Protein AF-A0A7H4PQE3-F1 (afdb_monomer_lite)

pLDDT: mean 84.81, std 12.32, range [51.03, 97.31]

Sequence (213 aa):
MGDSASTEEKTFEACRNAVVELKDLVTRVINRLHGTRIIVTADHGFLFQQQPLSGQDKTTLQIKPDNTIKNHKRFIIGHQLPADDFCWKGKVADTAGVSDNSEFLIPKGIQRFHFSGGARFVHGGAMLQEVCVPVLQVKALQKTAAEKQPQRRPVDIVNYHPLIKLVNNIDKVSLLQTHPVGELYEPRTLNIFIVDNANNVVSGKERICFEQR

Foldseek 3Di:
DCFFQVCVVCVVVVVVVVVVVVVVVVVCCCPPVVDFKDKDKDQFAKAFDPDFDDPVLEPQPVDPPPQWPDFDFFKTKGAPDDDDPQWDKDACCVPVVDPDRIMMTGGPDQHTNDDDGHRGMGDDGDDCRGPVMDIDIDGDDDPVVVVVPLDAEAFDKDWPDPDDDDDDPDDDTDIDRPDADDDRYDKDKDWDFDADPVRHTPGDTDIDIDHHD

Organism: NCBI:txid1134687

InterPro domains:
  IPR014060 Alkaline phosphatase-like protein PglZ [TIGR02687] (1-212)
  IPR017850 Alkaline-phosphatase-like, core domain superfamily [SSF53649] (13-55)

Radius of gyration: 30.79 Å; chains: 1; bounding box: 53×32×94 Å

Structure (mmCIF, N/CA/C/O backbone):
data_AF-A0A7H4PQE3-F1
#
_entry.id   AF-A0A7H4PQE3-F1
#
loop_
_atom_site.group_PDB
_atom_site.id
_atom_site.type_symbol
_atom_site.label_atom_id
_atom_site.label_alt_id
_atom_site.label_comp_id
_atom_site.label_asym_id
_atom_site.label_entity_id
_atom_site.label_seq_id
_atom_site.pdbx_PDB_ins_code
_atom_site.Cartn_x
_atom_site.Cartn_y
_atom_site.Cartn_z
_atom_site.occupancy
_atom_site.B_iso_or_equiv
_atom_site.auth_seq_id
_atom_site.auth_comp_id
_atom_site.auth_asym_id
_atom_site.auth_atom_id
_atom_site.pdbx_PDB_model_num
ATOM 1 N N . MET A 1 1 ? 2.160 13.239 -7.263 1.00 61.44 1 MET A N 1
ATOM 2 C CA . MET A 1 1 ? 2.912 13.414 -6.000 1.00 61.44 1 MET A CA 1
ATOM 3 C C . MET A 1 1 ? 3.885 12.250 -5.901 1.00 61.44 1 MET A C 1
ATOM 5 O O . MET A 1 1 ? 3.457 11.152 -6.217 1.00 61.44 1 MET A O 1
ATOM 9 N N . GLY A 1 2 ? 5.158 12.466 -5.564 1.00 61.69 2 GLY A N 1
ATOM 10 C CA . GLY A 1 2 ? 6.167 11.396 -5.472 1.00 61.69 2 GLY A CA 1
ATOM 11 C C . GLY A 1 2 ? 7.198 11.409 -6.609 1.00 61.69 2 GLY A C 1
ATOM 12 O O . GLY A 1 2 ? 8.388 11.518 -6.355 1.00 61.69 2 GLY A O 1
ATOM 13 N N . ASP A 1 3 ? 6.755 11.377 -7.869 1.00 63.16 3 ASP A N 1
ATOM 14 C CA . ASP A 1 3 ? 7.639 11.206 -9.043 1.00 63.16 3 ASP A CA 1
ATOM 15 C C . ASP A 1 3 ? 8.575 12.384 -9.371 1.00 63.16 3 ASP A C 1
ATOM 17 O O . ASP A 1 3 ? 9.577 12.236 -10.086 1.00 63.16 3 ASP A O 1
ATOM 21 N N . SER A 1 4 ? 8.246 13.583 -8.890 1.00 73.81 4 SER A N 1
ATOM 22 C CA . SER A 1 4 ? 9.079 14.771 -9.071 1.00 73.81 4 SER A CA 1
ATOM 23 C C . SER A 1 4 ? 9.953 15.004 -7.844 1.00 73.81 4 SER A C 1
ATOM 25 O O . SER A 1 4 ? 9.502 14.831 -6.715 1.00 73.81 4 SER A O 1
ATOM 27 N N . ALA A 1 5 ? 11.168 15.517 -8.055 1.00 71.81 5 ALA A N 1
ATOM 28 C CA . ALA A 1 5 ? 12.060 15.905 -6.958 1.00 71.81 5 ALA A CA 1
ATOM 29 C C . ALA A 1 5 ? 11.389 16.889 -5.977 1.00 71.81 5 ALA A C 1
ATOM 31 O O . ALA A 1 5 ? 11.606 16.827 -4.776 1.00 71.81 5 ALA A O 1
ATOM 32 N N . SER A 1 6 ? 10.501 17.756 -6.474 1.00 77.00 6 SER A N 1
ATOM 33 C CA . SER A 1 6 ? 9.750 18.714 -5.654 1.00 77.00 6 SER A CA 1
ATOM 34 C C . SER A 1 6 ? 8.663 18.094 -4.767 1.00 77.00 6 SER A C 1
ATOM 36 O O . SER A 1 6 ? 8.152 18.772 -3.878 1.00 77.00 6 SER A O 1
ATOM 38 N N . THR A 1 7 ? 8.253 16.846 -5.019 1.00 80.88 7 THR A N 1
ATOM 39 C CA . THR A 1 7 ? 7.147 16.203 -4.290 1.00 80.88 7 THR A CA 1
ATOM 40 C C . THR A 1 7 ? 7.508 14.853 -3.678 1.00 80.88 7 THR A C 1
ATOM 42 O O . THR A 1 7 ? 6.687 14.308 -2.944 1.00 80.88 7 THR A O 1
ATOM 45 N N . GLU A 1 8 ? 8.713 14.324 -3.917 1.00 76.19 8 GLU A N 1
ATOM 46 C CA . GLU A 1 8 ? 9.121 13.002 -3.426 1.00 76.19 8 GLU A CA 1
ATOM 47 C C . GLU A 1 8 ? 9.156 12.912 -1.894 1.00 76.19 8 GLU A C 1
ATOM 49 O O . GLU A 1 8 ? 8.738 11.906 -1.327 1.00 76.19 8 GLU A O 1
ATOM 54 N N . GLU A 1 9 ? 9.532 13.984 -1.194 1.00 82.06 9 GLU A N 1
ATOM 55 C CA . GLU A 1 9 ? 9.552 14.010 0.279 1.00 82.06 9 GLU A CA 1
ATOM 56 C C . GLU A 1 9 ? 8.151 13.987 0.909 1.00 82.06 9 GLU A C 1
ATOM 58 O O . GLU A 1 9 ? 7.989 13.568 2.054 1.00 82.06 9 GLU A O 1
ATOM 63 N N . LYS A 1 10 ? 7.115 14.355 0.145 1.00 87.19 10 LYS A N 1
ATOM 64 C CA . LYS A 1 10 ? 5.715 14.331 0.595 1.00 87.19 10 LYS A CA 1
ATOM 65 C C . LYS A 1 10 ? 5.064 12.955 0.467 1.00 87.19 10 LYS A C 1
ATOM 67 O O . LYS A 1 10 ? 3.879 12.821 0.756 1.00 87.19 10 LYS A O 1
ATOM 72 N N . THR A 1 11 ? 5.806 11.930 0.043 1.00 88.19 11 THR A N 1
ATOM 73 C CA . THR A 1 11 ? 5.263 10.580 -0.185 1.00 88.19 11 THR A CA 1
ATOM 74 C C . THR A 1 11 ? 4.542 10.040 1.052 1.00 88.19 11 THR A C 1
ATOM 76 O O . THR A 1 11 ? 3.400 9.612 0.945 1.00 88.19 11 THR A O 1
ATOM 79 N N . PHE A 1 12 ? 5.142 10.129 2.243 1.00 89.50 12 PHE A N 1
ATOM 80 C CA . PHE A 1 12 ? 4.513 9.621 3.472 1.00 89.50 12 PHE A CA 1
ATOM 81 C C . PHE A 1 12 ? 3.230 10.365 3.849 1.00 89.50 12 PHE A C 1
ATOM 83 O O . PHE A 1 12 ? 2.259 9.743 4.286 1.00 89.50 12 PHE A O 1
ATOM 90 N N . GLU A 1 13 ? 3.222 11.688 3.681 1.00 91.88 13 GLU A N 1
ATOM 91 C CA . GLU A 1 13 ? 2.034 12.511 3.903 1.00 91.88 13 GLU A CA 1
ATOM 92 C C . GLU A 1 13 ? 0.924 12.111 2.924 1.00 91.88 13 GLU A C 1
ATOM 94 O O . GLU A 1 13 ? -0.198 11.830 3.341 1.00 91.88 13 GLU A O 1
ATOM 99 N N . ALA A 1 14 ? 1.262 11.971 1.639 1.00 91.25 14 ALA A N 1
ATOM 100 C CA . ALA A 1 14 ? 0.336 11.528 0.606 1.00 91.25 14 ALA A CA 1
ATOM 101 C C . ALA A 1 14 ? -0.232 10.127 0.898 1.00 91.25 14 ALA A C 1
ATOM 103 O O . ALA A 1 14 ? -1.438 9.930 0.777 1.00 91.25 14 ALA A O 1
ATOM 104 N N . CYS A 1 15 ? 0.591 9.174 1.352 1.00 92.94 15 CYS A N 1
ATOM 105 C CA . CYS A 1 15 ? 0.121 7.845 1.752 1.00 92.94 15 CYS A CA 1
ATOM 106 C C . CYS A 1 15 ? -0.864 7.910 2.919 1.00 92.94 15 CYS A C 1
ATOM 108 O O . CYS A 1 15 ? -1.888 7.229 2.905 1.00 92.94 15 CYS A O 1
ATOM 110 N N . ARG A 1 16 ? -0.575 8.730 3.935 1.00 94.19 16 ARG A N 1
ATOM 111 C CA . ARG A 1 16 ? -1.461 8.881 5.093 1.00 94.19 16 ARG A CA 1
ATOM 112 C C . ARG A 1 16 ? -2.794 9.508 4.694 1.00 94.19 16 ARG A C 1
ATOM 114 O O . ARG A 1 16 ? -3.833 9.023 5.136 1.00 94.19 16 ARG A O 1
ATOM 121 N N . ASN A 1 17 ? -2.765 10.514 3.825 1.00 96.12 17 ASN A N 1
ATOM 122 C CA . ASN A 1 17 ? -3.972 11.136 3.287 1.00 96.12 17 ASN A CA 1
ATOM 123 C C . ASN A 1 17 ? -4.791 10.130 2.467 1.00 96.12 17 ASN A C 1
ATOM 125 O O . ASN A 1 17 ? -5.981 9.977 2.725 1.00 96.12 17 ASN A O 1
ATOM 129 N N . ALA A 1 18 ? -4.150 9.352 1.589 1.00 94.94 18 ALA A N 1
ATOM 130 C CA . ALA A 1 18 ? -4.819 8.313 0.806 1.00 94.94 18 ALA A CA 1
ATOM 131 C C . ALA A 1 18 ? -5.498 7.252 1.692 1.00 94.94 18 ALA A C 1
ATOM 133 O O . ALA A 1 18 ? -6.620 6.837 1.414 1.00 94.94 18 ALA A O 1
ATOM 134 N N . VAL A 1 19 ? -4.868 6.839 2.798 1.00 95.19 19 VAL A N 1
ATOM 135 C CA . VAL A 1 19 ? -5.487 5.911 3.764 1.00 95.19 19 VAL A CA 1
ATOM 136 C C . VAL A 1 19 ? -6.744 6.515 4.396 1.00 95.19 19 VAL A C 1
ATOM 138 O O . VAL A 1 19 ? -7.754 5.821 4.535 1.00 95.19 19 VAL A O 1
ATOM 141 N N . VAL A 1 20 ? -6.707 7.797 4.771 1.00 97.31 20 VAL A N 1
ATOM 142 C CA . VAL A 1 20 ? -7.876 8.500 5.323 1.00 97.31 20 VAL A CA 1
ATOM 143 C C . VAL A 1 20 ? -8.992 8.590 4.282 1.00 97.31 20 VAL A C 1
ATOM 145 O O . VAL A 1 20 ? -10.124 8.217 4.580 1.00 97.31 20 VAL A O 1
ATOM 148 N N . GLU A 1 21 ? -8.669 8.993 3.055 1.00 97.25 21 GLU A N 1
ATOM 149 C CA . GLU A 1 21 ? -9.627 9.100 1.951 1.00 97.25 21 GLU A CA 1
ATOM 150 C C . GLU A 1 21 ? -10.277 7.751 1.615 1.00 97.25 21 GLU A C 1
ATOM 152 O O . GLU A 1 21 ? -11.500 7.669 1.488 1.00 97.25 21 GLU A O 1
ATOM 157 N N . LEU A 1 22 ? -9.490 6.671 1.541 1.00 96.56 22 LEU A N 1
ATOM 158 C CA . LEU A 1 22 ? -9.999 5.317 1.309 1.00 96.56 22 LEU A CA 1
ATOM 159 C C . LEU A 1 22 ? -10.927 4.862 2.439 1.00 96.56 22 LEU A C 1
ATOM 161 O O . LEU A 1 22 ? -11.996 4.315 2.173 1.00 96.56 22 LEU A O 1
ATOM 165 N N . LYS A 1 23 ? -10.561 5.112 3.701 1.00 96.25 23 LYS A N 1
ATOM 166 C CA . LYS A 1 23 ? -11.407 4.792 4.861 1.00 96.25 23 LYS A CA 1
ATOM 167 C C . LYS A 1 23 ? -12.737 5.547 4.805 1.00 96.25 23 LYS A C 1
ATOM 169 O O . LYS A 1 23 ? -13.796 4.955 5.040 1.00 96.25 23 LYS A O 1
ATOM 174 N N . ASP A 1 24 ? -12.698 6.834 4.487 1.00 97.19 24 ASP A N 1
ATOM 175 C CA . ASP A 1 24 ? -13.891 7.674 4.405 1.00 97.19 24 ASP A CA 1
ATOM 176 C C . ASP A 1 24 ? -14.784 7.253 3.230 1.00 97.19 24 ASP A C 1
ATOM 178 O O . ASP A 1 24 ? -16.012 7.198 3.365 1.00 97.19 24 ASP A O 1
ATOM 182 N N . LEU A 1 25 ? -14.182 6.865 2.102 1.00 96.88 25 LEU A N 1
ATOM 183 C CA . LEU A 1 25 ? -14.887 6.300 0.956 1.00 96.88 25 LEU A CA 1
ATOM 184 C C . LEU A 1 25 ? -15.559 4.971 1.311 1.00 96.88 25 LEU A C 1
ATOM 186 O O . LEU A 1 25 ? -16.761 4.831 1.092 1.00 96.88 25 LEU A O 1
ATOM 190 N N . VAL A 1 26 ? -14.829 4.024 1.906 1.00 96.00 26 VAL A N 1
ATOM 191 C CA . VAL A 1 26 ? -15.379 2.735 2.361 1.00 96.00 26 VAL A CA 1
ATOM 192 C C . VAL A 1 26 ? -16.552 2.967 3.314 1.00 96.00 26 VAL A C 1
ATOM 194 O O . VAL A 1 26 ? -17.627 2.400 3.125 1.00 96.00 26 VAL A O 1
ATOM 197 N N . THR A 1 27 ? -16.396 3.872 4.281 1.00 94.06 27 THR A N 1
ATOM 198 C CA . THR A 1 27 ? -17.460 4.244 5.227 1.00 94.06 27 THR A CA 1
ATOM 199 C C . THR A 1 27 ? -18.685 4.808 4.506 1.00 94.06 27 THR A C 1
ATOM 201 O O . THR A 1 27 ? -19.823 4.453 4.823 1.00 94.06 27 THR A O 1
ATOM 204 N N . ARG A 1 28 ? -18.479 5.671 3.505 1.00 95.38 28 ARG A N 1
ATOM 205 C CA . ARG A 1 28 ? -19.562 6.240 2.695 1.00 95.38 28 ARG A CA 1
ATOM 206 C C . ARG A 1 28 ? -20.279 5.170 1.872 1.00 95.38 28 ARG A C 1
ATOM 208 O O . ARG A 1 28 ? -21.506 5.192 1.824 1.00 95.38 28 ARG A O 1
ATOM 215 N N . VAL A 1 29 ? -19.544 4.239 1.263 1.00 95.19 29 VAL A N 1
ATOM 216 C CA . VAL A 1 29 ? -20.112 3.117 0.500 1.00 95.19 29 VAL A CA 1
ATOM 217 C C . VAL A 1 29 ? -20.982 2.242 1.405 1.00 95.19 29 VAL A C 1
ATOM 219 O O . VAL A 1 29 ? -22.113 1.925 1.038 1.00 95.19 29 VAL A O 1
ATOM 222 N N . ILE A 1 30 ? -20.511 1.920 2.612 1.00 92.81 30 ILE A N 1
ATOM 223 C CA . ILE A 1 30 ? -21.283 1.131 3.583 1.00 92.81 30 ILE A CA 1
ATOM 224 C C . ILE A 1 30 ? -22.556 1.877 4.006 1.00 92.81 30 ILE A C 1
ATOM 226 O O . ILE A 1 30 ? -23.657 1.338 3.915 1.00 92.81 30 ILE A O 1
ATOM 230 N N . ASN A 1 31 ? -22.423 3.132 4.442 1.00 89.12 31 ASN A N 1
ATOM 231 C CA . ASN A 1 31 ? -23.512 3.837 5.121 1.00 89.12 31 ASN A CA 1
ATOM 232 C C . ASN A 1 31 ? -24.530 4.485 4.175 1.00 89.12 31 ASN A C 1
ATOM 234 O O . ASN A 1 31 ? -25.685 4.644 4.558 1.00 89.12 31 ASN A O 1
ATOM 238 N N . ARG A 1 32 ? -24.117 4.897 2.968 1.00 93.69 32 ARG A N 1
ATOM 239 C CA . ARG A 1 32 ? -24.987 5.615 2.017 1.00 93.69 32 ARG A CA 1
ATOM 240 C C . ARG A 1 32 ? -25.393 4.791 0.806 1.00 93.69 32 ARG A C 1
ATOM 242 O O . ARG A 1 32 ? -26.461 5.030 0.263 1.00 93.69 32 ARG A O 1
ATOM 249 N N . LEU A 1 33 ? -24.540 3.866 0.367 1.00 93.69 33 LEU A N 1
ATOM 250 C CA . LEU A 1 33 ? -24.809 3.014 -0.798 1.00 93.69 33 LEU A CA 1
ATOM 251 C C . LEU A 1 33 ? -25.199 1.588 -0.395 1.00 93.69 33 LEU A C 1
ATOM 253 O O . LEU A 1 33 ? -25.423 0.750 -1.262 1.00 93.69 33 LEU A O 1
ATOM 257 N N . HIS A 1 34 ? -25.262 1.307 0.912 1.00 88.88 34 HIS A N 1
ATOM 258 C CA . HIS A 1 34 ? -25.586 -0.006 1.470 1.00 88.88 34 HIS A CA 1
ATOM 259 C C . HIS A 1 34 ? -24.677 -1.133 0.946 1.00 88.88 34 HIS A C 1
ATOM 261 O O . HIS A 1 34 ? -25.085 -2.291 0.854 1.00 88.88 34 HIS A O 1
ATOM 267 N N . GLY A 1 35 ? -23.423 -0.804 0.613 1.00 90.94 35 GLY A N 1
ATOM 268 C CA . GLY A 1 35 ? -22.427 -1.785 0.197 1.00 90.94 35 GLY A CA 1
ATOM 269 C C . GLY A 1 35 ? -22.025 -2.686 1.365 1.00 90.94 35 GLY A C 1
ATOM 270 O O . GLY A 1 35 ? -21.591 -2.207 2.409 1.00 90.94 35 GLY A O 1
ATOM 271 N N . THR A 1 36 ? -22.157 -4.002 1.196 1.00 90.06 36 THR A N 1
ATOM 272 C CA . THR A 1 36 ? -21.893 -4.981 2.270 1.00 90.06 36 THR A CA 1
ATOM 273 C C . THR A 1 36 ? -20.600 -5.765 2.089 1.00 90.06 36 THR A C 1
ATOM 275 O O . THR A 1 36 ? -20.060 -6.290 3.062 1.00 90.06 36 THR A O 1
ATOM 278 N N . ARG A 1 37 ? -20.087 -5.841 0.859 1.00 93.94 37 ARG A N 1
ATOM 279 C CA . ARG A 1 37 ? -18.805 -6.460 0.513 1.00 93.94 37 ARG A CA 1
ATOM 280 C C . ARG A 1 37 ? -18.039 -5.501 -0.376 1.00 93.94 37 ARG A C 1
ATOM 282 O O . ARG A 1 37 ? -18.493 -5.187 -1.470 1.00 93.94 37 ARG A O 1
ATOM 289 N N . ILE A 1 38 ? -16.899 -5.037 0.110 1.00 95.50 38 ILE A N 1
ATOM 290 C CA . ILE A 1 38 ? -16.058 -4.070 -0.586 1.00 95.50 38 ILE A CA 1
ATOM 291 C C . ILE A 1 38 ? -14.675 -4.690 -0.718 1.00 95.50 38 ILE A C 1
ATOM 293 O O . ILE A 1 38 ? -14.120 -5.192 0.259 1.00 95.50 38 ILE A O 1
ATOM 297 N N . ILE A 1 39 ? -14.143 -4.673 -1.936 1.00 96.75 39 ILE A N 1
ATOM 298 C CA . ILE A 1 39 ? -12.773 -5.084 -2.222 1.00 96.75 39 ILE A CA 1
ATOM 299 C C . ILE A 1 39 ? -11.976 -3.813 -2.486 1.00 96.75 39 ILE A C 1
ATOM 301 O O . ILE A 1 39 ? -12.350 -3.020 -3.347 1.00 96.75 39 ILE A O 1
ATOM 305 N N . VAL A 1 40 ? -10.900 -3.624 -1.732 1.00 96.88 40 VAL A N 1
ATOM 306 C CA . VAL A 1 40 ? -9.943 -2.536 -1.936 1.00 96.88 40 VAL A CA 1
ATOM 307 C C . VAL A 1 40 ? -8.623 -3.162 -2.363 1.00 96.88 40 VAL A C 1
ATOM 309 O O . VAL A 1 40 ? -8.125 -4.072 -1.703 1.00 96.88 40 VAL A O 1
ATOM 312 N N . THR A 1 41 ? -8.071 -2.700 -3.478 1.00 96.62 41 THR A N 1
ATOM 313 C CA . THR A 1 41 ? -6.794 -3.179 -4.014 1.00 96.62 41 THR A CA 1
ATOM 314 C C . THR A 1 41 ? -6.057 -2.040 -4.715 1.00 96.62 41 THR A C 1
ATOM 316 O O . THR A 1 41 ? -6.553 -0.912 -4.744 1.00 96.62 41 THR A O 1
ATOM 319 N N . ALA A 1 42 ? -4.878 -2.337 -5.243 1.00 95.00 42 ALA A N 1
ATOM 320 C CA . ALA A 1 42 ? -4.073 -1.434 -6.044 1.00 95.00 42 ALA A CA 1
ATOM 321 C C . ALA A 1 42 ? -3.767 -2.094 -7.391 1.00 95.00 42 ALA A C 1
ATOM 323 O O . ALA A 1 42 ? -3.793 -3.315 -7.512 1.00 95.00 42 ALA A O 1
ATOM 324 N N . ASP A 1 43 ? -3.487 -1.280 -8.395 1.00 92.06 43 ASP A N 1
ATOM 325 C CA . ASP A 1 43 ? -2.923 -1.718 -9.668 1.00 92.06 43 ASP A CA 1
ATOM 326 C C . ASP A 1 43 ? -1.437 -2.064 -9.528 1.00 92.06 43 ASP A C 1
ATOM 328 O O . ASP A 1 43 ? -0.989 -3.067 -10.078 1.00 92.06 43 ASP A O 1
ATOM 332 N N . HIS A 1 44 ? -0.699 -1.271 -8.751 1.00 92.31 44 HIS A N 1
ATOM 333 C CA . HIS A 1 44 ? 0.704 -1.494 -8.431 1.00 92.31 44 HIS A CA 1
ATOM 334 C C . HIS A 1 44 ? 1.098 -0.828 -7.101 1.00 92.31 44 HIS A C 1
ATOM 336 O O . HIS A 1 44 ? 0.352 -0.055 -6.495 1.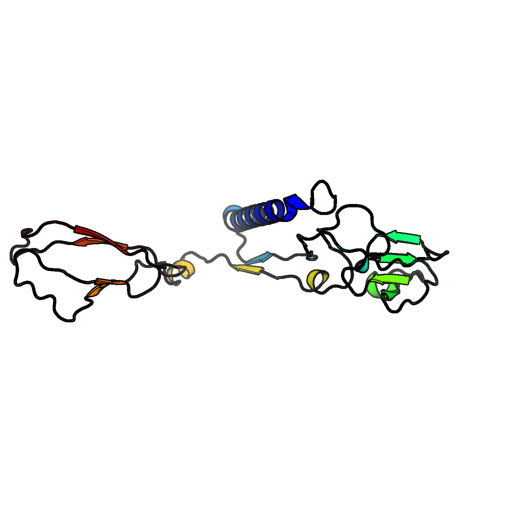00 92.31 44 HIS A O 1
ATOM 342 N N . GLY A 1 45 ? 2.296 -1.146 -6.619 1.00 91.75 45 GLY A N 1
ATOM 343 C CA . GLY A 1 45 ? 2.942 -0.487 -5.489 1.00 91.75 45 GLY A CA 1
ATOM 344 C C . GLY A 1 45 ? 4.013 0.515 -5.918 1.00 91.75 45 GLY A C 1
ATOM 345 O O . GLY A 1 45 ? 4.105 0.926 -7.072 1.00 91.75 45 GLY A O 1
ATOM 346 N N . PHE A 1 46 ? 4.832 0.921 -4.952 1.00 90.06 46 PHE A N 1
ATOM 347 C CA . PHE A 1 46 ? 6.020 1.743 -5.162 1.00 90.06 46 PHE A CA 1
ATOM 348 C C . PHE A 1 46 ? 7.036 1.465 -4.046 1.00 90.06 46 PHE A C 1
ATOM 350 O O . PHE A 1 46 ? 6.692 0.971 -2.971 1.00 90.06 46 PHE A O 1
ATOM 357 N N . LEU A 1 47 ? 8.295 1.809 -4.287 1.00 87.31 47 LEU A N 1
ATOM 358 C CA . LEU A 1 47 ? 9.360 1.859 -3.295 1.00 87.31 47 LEU A CA 1
ATOM 359 C C . LEU A 1 47 ? 9.714 3.311 -2.996 1.00 87.31 47 LEU A C 1
ATOM 361 O O . LEU A 1 47 ? 9.815 4.144 -3.897 1.00 87.31 47 LEU A O 1
ATOM 365 N N . PHE A 1 48 ? 9.948 3.592 -1.718 1.00 86.69 48 PHE A N 1
ATOM 366 C CA . PHE A 1 48 ? 10.501 4.860 -1.270 1.00 86.69 48 PHE A CA 1
ATOM 367 C C . PHE A 1 48 ? 11.823 4.628 -0.537 1.00 86.69 48 PHE A C 1
ATOM 369 O O . PHE A 1 48 ? 11.903 3.777 0.348 1.00 86.69 48 PHE A O 1
ATOM 376 N N . GLN A 1 49 ? 12.851 5.401 -0.878 1.00 80.75 49 GLN A N 1
ATOM 377 C CA . GLN A 1 49 ? 14.160 5.374 -0.230 1.00 80.75 49 GLN A CA 1
ATOM 378 C C . GLN A 1 49 ? 14.510 6.760 0.303 1.00 80.75 49 GLN A C 1
ATOM 380 O O . GLN A 1 49 ? 14.490 7.743 -0.426 1.00 80.75 49 GLN A O 1
ATOM 385 N N . GLN A 1 50 ? 14.857 6.854 1.586 1.00 78.94 50 GLN A N 1
ATOM 386 C CA . GLN A 1 50 ? 15.228 8.135 2.192 1.00 78.94 50 GLN A CA 1
ATOM 387 C C . GLN A 1 50 ? 16.607 8.621 1.720 1.00 78.94 50 GLN A C 1
ATOM 389 O O . GLN A 1 50 ? 16.829 9.825 1.570 1.00 78.94 50 GLN A O 1
ATOM 394 N N . GLN A 1 51 ? 17.535 7.696 1.468 1.00 75.19 51 GLN A N 1
ATOM 395 C CA . GLN A 1 51 ? 18.845 8.033 0.921 1.00 75.19 51 GLN A CA 1
ATOM 396 C C . GLN A 1 51 ? 18.740 8.289 -0.589 1.00 75.19 51 GLN A C 1
ATOM 398 O O . GLN A 1 51 ? 18.013 7.573 -1.278 1.00 75.19 51 GLN A O 1
ATOM 403 N N . PRO A 1 52 ? 19.442 9.303 -1.127 1.00 64.88 52 PRO A N 1
ATOM 404 C CA . PRO A 1 52 ? 19.572 9.459 -2.569 1.00 64.88 52 PRO A CA 1
ATOM 405 C C . PRO A 1 52 ? 20.239 8.218 -3.169 1.00 64.88 52 PRO A C 1
ATOM 407 O O . PRO A 1 52 ? 21.229 7.731 -2.625 1.00 64.88 52 PRO A O 1
ATOM 410 N N . LEU A 1 53 ? 19.725 7.745 -4.304 1.00 62.78 53 LEU A N 1
ATOM 411 C CA . LEU A 1 53 ? 20.361 6.665 -5.060 1.00 62.78 53 LEU A CA 1
ATOM 412 C C . LEU A 1 53 ? 21.799 7.051 -5.430 1.00 62.78 53 LEU A C 1
ATOM 414 O O . LEU A 1 53 ? 22.075 8.176 -5.860 1.00 62.78 53 LEU A O 1
ATOM 418 N N . SER A 1 54 ? 22.710 6.102 -5.258 1.00 57.84 54 SER A N 1
ATOM 419 C CA . SER A 1 54 ? 24.132 6.279 -5.528 1.00 57.84 54 SER A CA 1
ATOM 420 C C . SER A 1 54 ? 24.427 6.117 -7.025 1.00 57.84 54 SER A C 1
ATOM 422 O O . SER A 1 54 ? 23.596 5.661 -7.810 1.00 57.84 54 SER A O 1
ATOM 424 N N . GLY A 1 55 ? 25.643 6.463 -7.460 1.00 55.59 55 GLY A N 1
ATOM 425 C CA . GLY A 1 55 ? 26.068 6.255 -8.849 1.00 55.59 55 GLY A CA 1
ATOM 426 C C . GLY A 1 55 ? 25.999 4.794 -9.324 1.00 55.59 55 GLY A C 1
ATOM 427 O O . GLY A 1 55 ? 25.929 4.580 -10.529 1.00 55.59 55 GLY A O 1
ATOM 428 N N . GLN A 1 56 ? 25.974 3.819 -8.405 1.00 51.03 56 GLN A N 1
ATOM 429 C CA . GLN A 1 56 ? 25.874 2.383 -8.700 1.00 51.03 56 GLN A CA 1
ATOM 430 C C . GLN A 1 56 ? 24.449 1.928 -9.057 1.00 51.03 56 GLN A C 1
ATOM 432 O O . GLN A 1 56 ? 24.280 0.894 -9.693 1.00 51.03 56 GLN A O 1
ATOM 437 N N . ASP A 1 57 ? 23.426 2.731 -8.748 1.00 53.16 57 ASP A N 1
ATOM 438 C CA . ASP A 1 57 ? 22.032 2.470 -9.141 1.00 53.16 57 ASP A CA 1
ATOM 439 C C . ASP A 1 57 ? 21.741 2.874 -10.602 1.00 53.16 57 ASP A C 1
ATOM 441 O O . ASP A 1 57 ? 20.605 2.801 -11.087 1.00 53.16 57 ASP A O 1
ATOM 445 N N . LYS A 1 58 ? 22.776 3.331 -11.319 1.00 55.19 58 LYS A N 1
ATOM 446 C CA . LYS A 1 58 ? 22.735 3.685 -12.735 1.00 55.19 58 LYS A CA 1
ATOM 447 C C . LYS A 1 58 ? 23.045 2.447 -13.578 1.00 55.19 58 LYS A C 1
ATOM 449 O O . LYS A 1 58 ? 24.200 2.178 -13.884 1.00 55.19 58 LYS A O 1
ATOM 454 N N . THR A 1 59 ? 22.020 1.747 -14.056 1.00 53.12 59 THR A N 1
ATOM 455 C CA . THR A 1 59 ? 22.147 1.021 -15.330 1.00 53.12 59 THR A CA 1
ATOM 456 C C . THR A 1 59 ? 22.084 2.052 -16.443 1.00 53.12 59 THR A C 1
ATOM 458 O O . THR A 1 59 ? 21.030 2.290 -17.030 1.00 53.12 59 THR A O 1
ATOM 461 N N . THR A 1 60 ? 23.196 2.721 -16.731 1.00 52.28 60 THR A N 1
ATOM 462 C CA . THR A 1 60 ? 23.309 3.361 -18.036 1.00 52.28 60 THR A CA 1
ATOM 463 C C . THR A 1 60 ? 23.352 2.237 -19.061 1.00 52.28 60 THR A C 1
ATOM 465 O O . THR A 1 60 ? 24.414 1.695 -19.352 1.00 52.28 60 THR A O 1
ATOM 468 N N . LEU A 1 61 ? 22.199 1.903 -19.647 1.00 54.56 61 LEU A N 1
ATOM 469 C CA . LEU A 1 61 ? 22.220 1.481 -21.040 1.00 54.56 61 LEU A CA 1
ATOM 470 C C . LEU A 1 61 ? 22.763 2.692 -21.789 1.00 54.56 61 LEU A C 1
ATOM 472 O O . LEU A 1 61 ? 22.058 3.660 -22.056 1.00 54.56 61 LEU A O 1
ATOM 476 N N . GLN A 1 62 ? 24.078 2.666 -22.004 1.00 54.34 62 GLN A N 1
ATOM 477 C CA . GLN A 1 62 ? 24.862 3.722 -22.649 1.00 54.34 62 GLN A CA 1
ATOM 478 C C . GLN A 1 62 ? 24.363 4.014 -24.073 1.00 54.34 62 GLN A C 1
ATOM 480 O O . GLN A 1 62 ? 24.763 4.998 -24.684 1.00 54.34 62 GLN A O 1
ATOM 485 N N . ILE A 1 63 ? 23.482 3.167 -24.607 1.00 53.97 63 ILE A N 1
ATOM 486 C CA . ILE A 1 63 ? 23.047 3.183 -25.990 1.00 53.97 63 ILE A CA 1
ATOM 487 C C . ILE A 1 63 ? 21.522 3.211 -25.985 1.00 53.97 63 ILE A C 1
ATOM 489 O O . ILE A 1 63 ? 20.878 2.251 -25.566 1.00 53.97 63 ILE A O 1
ATOM 493 N N . LYS A 1 64 ? 20.938 4.321 -26.450 1.00 67.50 64 LYS A N 1
ATOM 494 C CA . LYS A 1 64 ? 19.542 4.342 -26.894 1.00 67.50 64 LYS A CA 1
ATOM 495 C C . LYS A 1 64 ? 19.497 3.499 -28.174 1.00 67.50 64 LYS A C 1
ATOM 497 O O . LYS A 1 64 ? 20.113 3.927 -29.144 1.00 67.50 64 LYS A O 1
ATOM 502 N N . PRO A 1 65 ? 18.824 2.336 -28.200 1.00 76.06 65 PRO A N 1
ATOM 503 C CA . PRO A 1 65 ? 18.777 1.514 -29.406 1.00 76.06 65 PRO A CA 1
ATOM 504 C C . PRO A 1 65 ? 18.180 2.308 -30.573 1.00 76.06 65 PRO A C 1
ATOM 506 O O . PRO A 1 65 ? 17.185 3.012 -30.377 1.00 76.06 65 PRO A O 1
ATOM 509 N N . ASP A 1 66 ? 18.748 2.191 -31.771 1.00 75.50 66 ASP A N 1
ATOM 510 C CA . ASP A 1 66 ? 18.353 3.012 -32.929 1.00 75.50 66 ASP A CA 1
ATOM 511 C C . ASP A 1 66 ? 16.862 2.866 -33.280 1.00 75.50 66 ASP A C 1
ATOM 513 O O . ASP A 1 66 ? 16.185 3.839 -33.601 1.00 75.50 66 ASP A O 1
ATOM 517 N N . ASN A 1 67 ? 16.310 1.667 -33.090 1.00 86.31 67 ASN A N 1
ATOM 518 C CA . ASN A 1 67 ? 14.913 1.329 -33.367 1.00 86.31 67 ASN A CA 1
ATOM 519 C C . ASN A 1 67 ? 13.965 1.567 -32.171 1.00 86.31 67 ASN A C 1
ATOM 521 O O . ASN A 1 67 ? 12.947 0.886 -32.019 1.00 86.31 67 ASN A O 1
ATOM 525 N N . THR A 1 68 ? 14.298 2.509 -31.283 1.00 90.62 68 THR A N 1
ATOM 526 C CA . THR A 1 68 ? 13.455 2.857 -30.128 1.00 90.62 68 THR A CA 1
ATOM 527 C C . THR A 1 68 ? 12.226 3.660 -30.558 1.00 90.62 68 THR A C 1
ATOM 529 O O . THR A 1 68 ? 12.353 4.787 -31.029 1.00 90.62 68 THR A O 1
ATOM 532 N N . ILE A 1 69 ? 11.033 3.136 -30.276 1.00 92.06 69 ILE A N 1
ATOM 533 C CA . ILE A 1 69 ? 9.751 3.844 -30.417 1.00 92.06 69 ILE A CA 1
ATOM 534 C C . ILE A 1 69 ? 9.521 4.760 -29.213 1.00 92.06 69 ILE A C 1
ATOM 536 O O . ILE A 1 69 ? 9.181 5.934 -29.359 1.00 92.06 69 ILE A O 1
ATOM 540 N N . LYS A 1 70 ? 9.715 4.233 -27.998 1.00 90.38 70 LYS A N 1
ATOM 541 C CA . LYS A 1 70 ? 9.515 4.975 -26.750 1.00 90.38 70 LYS A CA 1
ATOM 542 C C . LYS A 1 70 ? 10.631 4.675 -25.766 1.00 90.38 70 LYS A C 1
ATOM 544 O O . LYS A 1 70 ? 10.854 3.527 -25.400 1.00 90.38 70 LYS A O 1
ATOM 549 N N . ASN A 1 71 ? 11.288 5.733 -25.303 1.00 86.94 71 ASN A N 1
ATOM 550 C CA . ASN A 1 71 ? 12.282 5.659 -24.242 1.00 86.94 71 ASN A CA 1
ATOM 551 C C . ASN A 1 71 ? 11.680 6.234 -22.955 1.00 86.94 71 ASN A C 1
ATOM 553 O O . ASN A 1 71 ? 11.319 7.411 -22.911 1.00 86.94 71 ASN A O 1
ATOM 557 N N . HIS A 1 72 ? 11.525 5.396 -21.935 1.00 85.56 72 HIS A N 1
ATOM 558 C CA . HIS A 1 72 ? 11.059 5.779 -20.610 1.00 85.56 72 HIS A CA 1
ATOM 559 C C . HIS A 1 72 ? 12.109 5.391 -19.563 1.00 85.56 72 HIS A C 1
ATOM 561 O O . HIS A 1 72 ? 12.928 4.500 -19.762 1.00 85.56 72 HIS A O 1
ATOM 567 N N . LYS A 1 73 ? 12.045 6.000 -18.377 1.00 79.62 73 LYS A N 1
ATOM 568 C CA . LYS A 1 73 ? 13.016 5.750 -17.295 1.00 79.62 73 LYS A CA 1
ATOM 569 C C . LYS A 1 73 ? 13.062 4.281 -16.845 1.00 79.62 73 LYS A C 1
ATOM 571 O O . LYS A 1 73 ? 14.073 3.846 -16.304 1.00 79.62 73 LYS A O 1
ATOM 576 N N . ARG A 1 74 ? 11.953 3.553 -17.021 1.00 82.62 74 ARG A N 1
ATOM 577 C CA . ARG A 1 74 ? 11.710 2.185 -16.515 1.00 82.62 74 ARG A CA 1
ATOM 578 C C . ARG A 1 74 ? 11.433 1.150 -17.600 1.00 82.62 74 ARG A C 1
ATOM 580 O O . ARG A 1 74 ? 11.347 -0.030 -17.292 1.00 82.62 74 ARG A O 1
ATOM 587 N N . PHE A 1 75 ? 11.250 1.587 -18.840 1.00 88.69 75 PHE A N 1
ATOM 588 C CA . PHE A 1 75 ? 11.026 0.687 -19.960 1.00 88.69 75 PHE A CA 1
ATOM 589 C C . PHE A 1 75 ? 11.531 1.334 -21.253 1.00 88.69 75 PHE A C 1
ATOM 591 O O . PHE A 1 75 ? 11.474 2.555 -21.404 1.00 88.69 75 PHE A O 1
ATOM 598 N N . ILE A 1 76 ? 11.971 0.527 -22.204 1.00 90.50 76 ILE A N 1
ATOM 599 C CA . ILE A 1 76 ? 12.174 0.943 -23.594 1.00 90.50 76 ILE A CA 1
ATOM 600 C C . ILE A 1 76 ? 11.242 0.090 -24.439 1.00 90.50 76 ILE A C 1
ATOM 602 O O . ILE A 1 76 ? 11.144 -1.103 -24.188 1.00 90.50 76 ILE A O 1
ATOM 606 N N . ILE A 1 77 ? 10.557 0.689 -25.409 1.00 93.19 77 ILE A N 1
ATOM 607 C CA . ILE A 1 77 ? 9.782 -0.024 -26.429 1.00 93.19 77 ILE A CA 1
ATOM 608 C C . ILE A 1 77 ? 10.391 0.300 -27.785 1.00 93.19 77 ILE A C 1
ATOM 610 O O . ILE A 1 77 ? 10.699 1.462 -28.063 1.00 93.19 77 ILE A O 1
ATOM 614 N N . GLY A 1 78 ? 10.551 -0.704 -28.634 1.00 94.19 78 GLY A N 1
ATOM 615 C CA . GLY A 1 78 ? 11.098 -0.545 -29.973 1.00 94.19 78 GLY A CA 1
ATOM 616 C C . GLY A 1 78 ? 11.154 -1.860 -30.729 1.00 94.19 78 GLY A C 1
ATOM 617 O O . GLY A 1 78 ? 10.706 -2.886 -30.231 1.00 94.19 78 GLY A O 1
ATOM 618 N N . HIS A 1 79 ? 11.721 -1.840 -31.926 1.00 94.19 79 HIS A N 1
ATOM 619 C CA . HIS A 1 79 ? 11.903 -3.047 -32.731 1.00 94.19 79 HIS A CA 1
ATOM 620 C C . HIS A 1 79 ? 13.349 -3.526 -32.663 1.00 94.19 79 HIS A C 1
ATOM 622 O O . HIS A 1 79 ? 14.258 -2.706 -32.640 1.00 94.19 79 HIS A O 1
ATOM 628 N N . GLN A 1 80 ? 13.579 -4.842 -32.677 1.00 92.44 80 GLN A N 1
ATOM 629 C CA . GLN A 1 80 ? 14.935 -5.415 -32.703 1.00 92.44 80 GLN A CA 1
ATOM 630 C C . GLN A 1 80 ? 15.844 -4.826 -31.604 1.00 92.44 80 GLN A C 1
ATOM 632 O O . GLN A 1 80 ? 16.994 -4.459 -31.849 1.00 92.44 80 GLN A O 1
ATOM 637 N N . LEU A 1 81 ? 15.308 -4.688 -30.391 1.00 91.00 81 LEU A N 1
ATOM 638 C CA . LEU A 1 81 ? 16.045 -4.157 -29.252 1.00 91.00 81 LEU A CA 1
ATOM 639 C C . LEU A 1 81 ? 17.195 -5.113 -28.883 1.00 91.00 81 LEU A C 1
ATOM 641 O O . LEU A 1 81 ? 17.013 -6.334 -28.926 1.00 91.00 81 LEU A O 1
ATOM 645 N N . PRO A 1 82 ? 18.376 -4.610 -28.493 1.00 89.25 82 PRO A N 1
ATOM 646 C CA . PRO A 1 82 ? 19.469 -5.467 -28.052 1.00 89.25 82 PRO A CA 1
ATOM 647 C C . PRO A 1 82 ? 19.087 -6.203 -26.762 1.00 89.25 82 PRO A C 1
ATOM 649 O O . PRO A 1 82 ? 18.359 -5.672 -25.921 1.00 89.25 82 PRO A O 1
ATOM 652 N N . ALA A 1 83 ? 19.566 -7.436 -26.609 1.00 86.06 83 ALA A N 1
ATOM 653 C CA . ALA A 1 83 ? 19.503 -8.121 -25.323 1.00 86.06 83 ALA A CA 1
ATOM 654 C C . ALA A 1 83 ? 20.520 -7.495 -24.354 1.00 86.06 83 ALA A C 1
ATOM 656 O O . ALA A 1 83 ? 21.591 -7.065 -24.777 1.00 86.06 83 ALA A O 1
ATOM 657 N N . ASP A 1 84 ? 20.177 -7.459 -23.070 1.00 84.69 84 ASP A N 1
ATOM 658 C CA . ASP A 1 84 ? 21.013 -6.905 -22.006 1.00 84.69 84 ASP A CA 1
ATOM 659 C C . ASP A 1 84 ? 20.798 -7.723 -20.725 1.00 84.69 84 ASP A C 1
ATOM 661 O O . ASP A 1 84 ? 19.657 -7.993 -20.340 1.00 84.69 84 ASP A O 1
ATOM 665 N N . A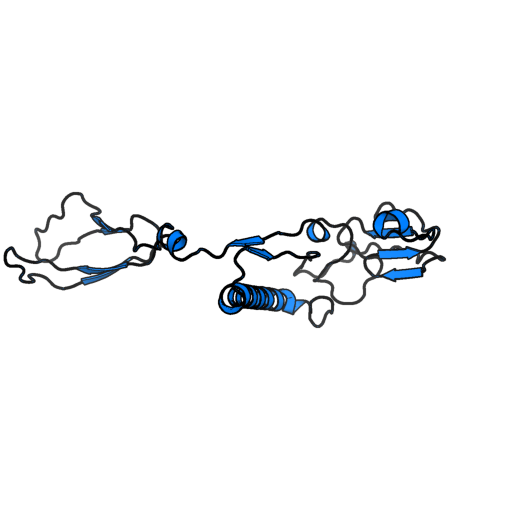SP A 1 85 ? 21.882 -8.130 -20.063 1.00 85.88 85 ASP A N 1
ATOM 666 C CA . ASP A 1 85 ? 21.820 -9.024 -18.900 1.00 85.88 85 ASP A CA 1
ATOM 667 C C . ASP A 1 85 ? 21.122 -8.394 -17.684 1.00 85.88 85 ASP A C 1
ATOM 669 O O . ASP A 1 85 ? 20.578 -9.114 -16.838 1.00 85.88 85 ASP A O 1
ATOM 673 N N . PHE A 1 86 ? 21.069 -7.064 -17.606 1.00 83.62 86 PHE A N 1
ATOM 674 C CA . PHE A 1 86 ? 20.398 -6.314 -16.545 1.00 83.62 86 PHE A CA 1
ATOM 675 C C . PHE A 1 86 ? 18.939 -5.993 -16.874 1.00 83.62 86 PHE A C 1
ATOM 677 O O . PHE A 1 86 ? 18.241 -5.397 -16.047 1.00 83.62 86 PHE A O 1
ATOM 684 N N . CYS A 1 87 ? 18.452 -6.423 -18.040 1.00 88.69 87 CYS A N 1
ATOM 685 C CA . CYS A 1 87 ? 17.096 -6.167 -18.501 1.00 88.69 87 CYS A CA 1
ATOM 686 C C . CYS A 1 87 ? 16.316 -7.457 -18.748 1.00 88.69 87 CYS A C 1
ATOM 688 O O . CYS A 1 87 ? 16.819 -8.461 -19.248 1.00 88.69 87 CYS A O 1
ATOM 690 N N . TRP A 1 88 ? 15.033 -7.418 -18.425 1.00 90.50 88 TRP A N 1
ATOM 691 C CA . TRP A 1 88 ? 14.045 -8.306 -19.008 1.00 90.50 88 TRP A CA 1
ATOM 692 C C . TRP A 1 88 ? 13.730 -7.823 -20.416 1.00 90.50 88 TRP A C 1
ATOM 694 O O . TRP A 1 88 ? 13.376 -6.658 -20.599 1.00 90.50 88 TRP A O 1
ATOM 704 N N . LYS A 1 89 ? 13.837 -8.723 -21.394 1.00 92.12 89 LYS A N 1
ATOM 705 C CA . LYS A 1 89 ? 13.395 -8.496 -22.768 1.00 92.12 89 LYS A CA 1
ATOM 706 C C . LYS A 1 89 ? 12.160 -9.347 -23.046 1.00 92.12 89 LYS A C 1
ATOM 708 O O . LYS A 1 89 ? 12.145 -10.526 -22.702 1.00 92.12 89 LYS A O 1
ATOM 713 N N . GLY A 1 90 ? 11.154 -8.770 -23.689 1.00 93.06 90 GLY A N 1
ATOM 714 C CA . GLY A 1 90 ? 9.954 -9.491 -24.114 1.00 93.06 90 GLY A CA 1
ATOM 715 C C . GLY A 1 90 ? 9.291 -8.828 -25.312 1.00 93.06 90 GLY A C 1
ATOM 716 O O . GLY A 1 90 ? 9.695 -7.738 -25.719 1.00 93.06 90 GLY A O 1
ATOM 717 N N . LYS A 1 91 ? 8.283 -9.480 -25.893 1.00 94.69 91 LYS A N 1
ATOM 718 C CA . LYS A 1 91 ? 7.473 -8.889 -26.962 1.00 94.69 91 LYS A CA 1
ATOM 719 C C . LYS A 1 91 ? 6.252 -8.206 -26.371 1.00 94.69 91 LYS A C 1
ATOM 721 O O . LYS A 1 91 ? 5.617 -8.731 -25.462 1.00 94.69 91 LYS A O 1
ATOM 726 N N . VAL A 1 92 ? 5.889 -7.055 -26.926 1.00 94.00 92 VAL A N 1
ATOM 727 C CA . VAL A 1 92 ? 4.676 -6.327 -26.525 1.00 94.00 92 VAL A CA 1
ATOM 728 C C . VAL A 1 92 ? 3.417 -7.133 -26.877 1.00 94.00 92 VAL A C 1
ATOM 730 O O . VAL A 1 92 ? 2.432 -7.083 -26.144 1.00 94.00 92 VAL A O 1
ATOM 733 N N . ALA A 1 9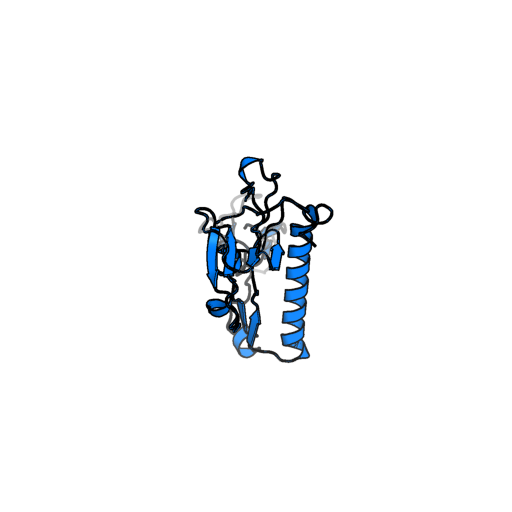3 ? 3.470 -7.943 -27.938 1.00 94.81 93 ALA A N 1
ATOM 734 C CA . ALA A 1 93 ? 2.408 -8.878 -28.304 1.00 94.81 93 ALA A CA 1
ATOM 735 C C . ALA A 1 93 ? 2.043 -9.856 -27.169 1.00 94.81 93 ALA A C 1
ATOM 737 O O . ALA A 1 93 ? 0.863 -10.129 -26.960 1.00 94.81 93 ALA A O 1
ATOM 738 N N . ASP A 1 94 ? 3.031 -10.319 -26.394 1.00 92.75 94 ASP A N 1
ATOM 739 C CA . ASP A 1 94 ? 2.831 -11.331 -25.346 1.00 92.75 94 ASP A CA 1
ATOM 740 C C . ASP A 1 94 ? 2.163 -10.758 -24.083 1.00 92.75 94 ASP A C 1
ATOM 742 O O . ASP A 1 94 ? 1.606 -11.506 -23.283 1.00 92.75 94 ASP A O 1
ATOM 746 N N . THR A 1 95 ? 2.222 -9.437 -23.879 1.00 89.25 95 THR A N 1
ATOM 747 C CA . THR A 1 95 ? 1.748 -8.779 -22.646 1.00 89.25 95 THR A CA 1
ATOM 748 C C . THR A 1 95 ? 0.573 -7.833 -22.869 1.00 89.25 95 THR A C 1
ATOM 750 O O . THR A 1 95 ? -0.311 -7.749 -22.021 1.00 89.25 95 THR A O 1
ATOM 753 N N . ALA A 1 96 ? 0.545 -7.126 -23.998 1.00 88.12 96 ALA A N 1
ATOM 754 C CA . ALA A 1 96 ? -0.467 -6.123 -24.330 1.00 88.12 96 ALA A CA 1
ATOM 755 C C . ALA A 1 96 ? -1.319 -6.501 -25.555 1.00 88.12 96 ALA A C 1
ATOM 757 O O . ALA A 1 96 ? -2.183 -5.723 -25.955 1.00 88.12 96 ALA A O 1
ATOM 758 N N . GLY A 1 97 ? -1.094 -7.678 -26.154 1.00 88.44 97 GLY A N 1
ATOM 759 C CA . GLY A 1 97 ? -1.910 -8.191 -27.260 1.00 88.44 97 GLY A CA 1
ATOM 760 C C . GLY A 1 97 ? -1.804 -7.376 -28.551 1.00 88.44 97 GLY A C 1
ATOM 761 O O . GLY A 1 97 ? -2.738 -7.367 -29.351 1.00 88.44 97 GLY A O 1
ATOM 762 N N . VAL A 1 98 ? -0.696 -6.658 -28.751 1.00 90.25 98 VAL A N 1
ATOM 763 C CA . VAL A 1 98 ? -0.482 -5.844 -29.954 1.00 90.25 98 VAL A CA 1
ATOM 764 C C . VAL A 1 98 ? -0.018 -6.728 -31.115 1.00 90.25 98 VAL A C 1
ATOM 766 O O . VAL A 1 98 ? 0.752 -7.663 -30.924 1.00 90.25 98 VAL A O 1
ATOM 769 N N . SER A 1 99 ? -0.489 -6.443 -32.331 1.00 89.69 99 SER A N 1
ATOM 770 C CA . SER A 1 99 ? -0.185 -7.228 -33.537 1.00 89.69 99 SER A CA 1
ATOM 771 C C . SER A 1 99 ? 1.198 -6.959 -34.138 1.00 89.69 99 SER A C 1
ATOM 773 O O . SER A 1 99 ? 1.585 -7.604 -35.109 1.00 89.69 99 SER A O 1
ATOM 775 N N . ASP A 1 100 ? 1.910 -5.957 -33.635 1.00 91.12 100 ASP A N 1
ATOM 776 C CA . ASP A 1 100 ? 3.196 -5.531 -34.163 1.00 91.12 100 ASP A CA 1
ATOM 777 C C . ASP A 1 100 ? 4.366 -6.274 -33.480 1.00 91.12 100 ASP A C 1
ATOM 779 O O . ASP A 1 100 ? 4.242 -6.796 -32.374 1.00 91.12 100 ASP A O 1
ATOM 783 N N . ASN A 1 101 ? 5.533 -6.316 -34.130 1.00 91.88 101 ASN A N 1
ATOM 784 C CA . ASN A 1 101 ? 6.724 -6.996 -33.603 1.00 91.88 101 ASN A CA 1
ATOM 785 C C . ASN A 1 101 ? 7.537 -6.125 -32.624 1.00 91.88 101 ASN A C 1
ATOM 787 O O . ASN A 1 101 ? 8.766 -6.225 -32.577 1.00 91.88 101 ASN A O 1
ATOM 791 N N . SER A 1 102 ? 6.896 -5.217 -31.888 1.00 95.06 102 SER A N 1
ATOM 792 C CA . SER A 1 102 ? 7.552 -4.426 -30.850 1.00 95.06 102 SER A CA 1
ATOM 793 C C . SER A 1 102 ? 8.018 -5.314 -29.714 1.00 95.06 102 SER A C 1
ATOM 795 O O . SER A 1 102 ? 7.349 -6.245 -29.262 1.00 95.06 102 SER A O 1
ATOM 797 N N . GLU A 1 103 ? 9.179 -4.955 -29.206 1.00 95.00 103 GLU A N 1
ATOM 798 C CA . GLU A 1 103 ? 9.818 -5.532 -28.048 1.00 95.00 103 GLU A CA 1
ATOM 799 C C . GLU A 1 103 ? 9.875 -4.478 -26.946 1.00 95.00 103 GLU A C 1
ATOM 801 O O . GLU A 1 103 ? 9.837 -3.271 -27.206 1.00 95.00 103 GLU A O 1
ATOM 806 N N . PHE A 1 104 ? 9.986 -4.939 -25.706 1.00 93.12 104 PHE A N 1
ATOM 807 C CA . PHE A 1 104 ? 10.267 -4.088 -24.567 1.00 93.12 104 PHE A CA 1
ATOM 808 C C . PHE A 1 104 ? 11.532 -4.536 -23.841 1.00 93.12 104 PHE A C 1
ATOM 810 O O . PHE A 1 104 ? 11.853 -5.725 -23.800 1.00 93.12 104 PHE A O 1
ATOM 817 N N . LEU A 1 105 ? 12.212 -3.573 -23.225 1.00 91.44 105 LEU A N 1
ATOM 818 C CA . LEU A 1 105 ? 13.235 -3.795 -22.209 1.00 91.44 105 LEU A CA 1
ATOM 819 C C . LEU A 1 105 ? 12.760 -3.193 -20.891 1.00 91.44 105 LEU A C 1
ATOM 821 O O . LEU A 1 105 ? 12.332 -2.041 -20.874 1.00 91.44 105 LEU A O 1
ATOM 825 N N . ILE A 1 106 ? 12.862 -3.941 -19.795 1.00 90.00 106 ILE A N 1
ATOM 826 C CA . ILE A 1 106 ? 12.551 -3.488 -18.431 1.00 90.00 106 ILE A CA 1
ATOM 827 C C . ILE A 1 106 ? 13.740 -3.835 -17.525 1.00 90.00 106 ILE A C 1
ATOM 829 O O . ILE A 1 106 ? 14.156 -4.989 -17.531 1.00 90.00 106 ILE A O 1
ATOM 833 N N . PRO A 1 107 ? 14.291 -2.912 -16.719 1.00 86.12 107 PRO A N 1
ATOM 834 C CA . PRO A 1 107 ? 15.366 -3.238 -15.783 1.00 86.12 107 PRO A CA 1
ATOM 835 C C . PRO A 1 107 ? 14.938 -4.326 -14.789 1.00 86.12 107 PRO A C 1
ATOM 837 O O . PRO A 1 107 ? 13.810 -4.314 -14.292 1.00 86.12 107 PRO A O 1
ATOM 840 N N . LYS A 1 108 ? 15.840 -5.261 -14.469 1.00 85.19 108 LYS A N 1
ATOM 841 C CA . LYS A 1 108 ? 15.555 -6.366 -13.535 1.00 85.19 108 LYS A CA 1
ATOM 842 C C . LYS A 1 108 ? 15.415 -5.923 -12.076 1.00 85.19 108 LYS A C 1
ATOM 844 O O . LYS A 1 108 ? 14.912 -6.692 -11.264 1.00 85.19 108 LYS A O 1
ATOM 849 N N . GLY A 1 109 ? 15.872 -4.718 -11.740 1.00 82.81 109 GLY A N 1
ATOM 850 C CA . GLY A 1 109 ? 15.883 -4.188 -10.381 1.00 82.81 109 GLY A CA 1
ATOM 851 C C . GLY A 1 109 ? 15.334 -2.766 -10.277 1.00 82.81 109 GLY A C 1
ATOM 852 O O . GLY A 1 109 ? 14.595 -2.275 -11.128 1.00 82.81 109 GLY A O 1
ATOM 853 N N . ILE A 1 110 ? 15.754 -2.066 -9.223 1.00 78.31 110 ILE A N 1
ATOM 854 C CA . ILE A 1 110 ? 15.410 -0.656 -8.982 1.00 78.31 110 ILE A CA 1
ATOM 855 C C . ILE A 1 110 ? 16.123 0.319 -9.930 1.00 78.31 110 ILE A C 1
ATOM 857 O O . ILE A 1 110 ? 15.926 1.535 -9.816 1.00 78.31 110 ILE A O 1
ATOM 861 N N . GLN A 1 111 ? 16.946 -0.176 -10.857 1.00 75.94 111 GLN A N 1
ATOM 862 C CA . GLN A 1 111 ? 17.722 0.662 -11.762 1.00 75.94 111 GLN A CA 1
ATOM 863 C C . GLN A 1 111 ? 16.857 1.271 -12.882 1.00 75.94 111 GLN A C 1
ATOM 865 O O . GLN A 1 111 ? 15.704 0.891 -13.104 1.00 75.94 111 GLN A O 1
ATOM 870 N N . ARG A 1 112 ? 17.397 2.293 -13.551 1.00 76.06 112 ARG A N 1
ATOM 871 C CA . ARG A 1 112 ? 16.716 3.097 -14.582 1.00 76.06 112 ARG A CA 1
ATOM 872 C C . ARG A 1 112 ? 17.599 3.261 -15.805 1.00 76.06 112 ARG A C 1
ATOM 874 O O . ARG A 1 112 ? 18.804 3.403 -15.642 1.00 76.06 112 ARG A O 1
ATOM 881 N N . PHE A 1 113 ? 16.993 3.349 -16.990 1.00 77.44 113 PHE A N 1
ATOM 882 C CA . PHE A 1 113 ? 17.721 3.582 -18.247 1.00 77.44 113 PHE A CA 1
ATOM 883 C C . PHE A 1 113 ? 18.325 4.983 -18.341 1.00 77.44 113 PHE A C 1
ATOM 885 O O . PHE A 1 113 ? 19.421 5.164 -18.859 1.00 77.44 113 PHE A O 1
ATOM 892 N N . HIS A 1 114 ? 17.623 5.988 -17.817 1.00 71.50 114 HIS A N 1
ATOM 893 C CA . HIS A 1 114 ? 18.144 7.343 -17.705 1.00 71.50 114 HIS A CA 1
ATOM 894 C C . HIS A 1 114 ? 17.565 8.037 -16.472 1.00 71.50 114 HIS A C 1
ATOM 896 O O . HIS A 1 114 ? 16.431 7.789 -16.050 1.00 71.50 114 HIS A O 1
ATOM 902 N N . PHE A 1 115 ? 18.359 8.925 -15.881 1.00 65.88 115 PHE A N 1
ATOM 903 C CA . PHE A 1 115 ? 18.005 9.616 -14.648 1.00 65.88 115 PHE A CA 1
ATOM 904 C C . PHE A 1 115 ? 17.437 11.000 -14.974 1.00 65.88 115 PHE A C 1
ATOM 906 O O . PHE A 1 115 ? 18.152 11.892 -15.417 1.00 65.88 115 PHE A O 1
ATOM 913 N N . SER A 1 116 ? 16.137 11.184 -14.763 1.00 61.28 116 SER A N 1
ATOM 914 C CA . SER A 1 116 ? 15.513 12.508 -14.700 1.00 61.28 116 SER A CA 1
ATOM 915 C C . SER A 1 116 ? 14.400 12.485 -13.647 1.00 61.28 116 SER A C 1
ATOM 917 O O . SER A 1 116 ? 13.715 11.473 -13.503 1.00 61.28 116 SER A O 1
ATOM 919 N N . GLY A 1 117 ? 14.210 13.564 -12.882 1.00 64.12 117 GLY A N 1
ATOM 920 C CA . GLY A 1 117 ? 13.223 13.631 -11.787 1.00 64.12 117 GLY A CA 1
ATOM 921 C C . GLY A 1 117 ? 13.736 13.142 -10.422 1.00 64.12 117 GLY A C 1
ATOM 922 O O . GLY A 1 117 ? 14.943 13.095 -10.200 1.00 64.12 117 GLY A O 1
ATOM 923 N N . GLY A 1 118 ? 12.808 12.828 -9.508 1.00 63.72 118 GLY A N 1
ATOM 924 C CA . GLY A 1 118 ? 13.113 12.413 -8.133 1.00 63.72 118 GLY A CA 1
ATOM 925 C C . GLY A 1 118 ? 13.903 11.100 -8.048 1.00 63.72 118 GLY A C 1
ATOM 926 O O . GLY A 1 118 ? 13.791 10.217 -8.911 1.00 63.72 118 GLY A O 1
ATOM 927 N N . ALA A 1 119 ? 14.742 10.977 -7.023 1.00 71.44 119 ALA A N 1
ATOM 928 C CA . ALA A 1 119 ? 15.582 9.806 -6.787 1.00 71.44 119 ALA A CA 1
ATOM 929 C C . ALA A 1 119 ? 14.993 8.831 -5.760 1.00 71.44 119 ALA A C 1
ATOM 931 O O . ALA A 1 119 ? 15.380 7.668 -5.753 1.00 71.44 119 ALA A O 1
ATOM 932 N N . ARG A 1 120 ? 14.079 9.297 -4.910 1.00 79.00 120 ARG A N 1
ATOM 933 C CA . ARG A 1 120 ? 13.632 8.580 -3.713 1.00 79.00 120 ARG A CA 1
ATOM 934 C C . ARG A 1 120 ? 12.379 7.758 -3.936 1.00 79.00 120 ARG A C 1
ATOM 936 O O . ARG A 1 120 ? 12.195 6.762 -3.253 1.00 79.00 120 ARG A O 1
ATOM 943 N N . PHE A 1 121 ? 11.533 8.160 -4.876 1.00 82.38 121 PHE A N 1
ATOM 944 C CA . PHE A 1 121 ? 10.295 7.464 -5.210 1.00 82.38 121 PHE A CA 1
ATOM 945 C C . PHE A 1 121 ? 10.468 6.641 -6.491 1.00 82.38 121 PHE A C 1
ATOM 947 O O . PHE A 1 121 ? 10.931 7.143 -7.519 1.00 82.38 121 PHE A O 1
ATOM 954 N N . VAL A 1 122 ? 10.126 5.357 -6.423 1.00 78.56 122 VAL A N 1
ATOM 955 C CA . VAL A 1 122 ? 10.329 4.388 -7.499 1.00 78.56 122 VAL A CA 1
ATOM 956 C C . VAL A 1 122 ? 9.069 3.562 -7.689 1.00 78.56 122 VAL A C 1
ATOM 958 O O . VAL A 1 122 ? 8.695 2.800 -6.811 1.00 78.56 122 VAL A O 1
ATOM 961 N N . HIS A 1 123 ? 8.472 3.653 -8.870 1.00 80.69 123 HIS A N 1
ATOM 962 C CA . HIS A 1 123 ? 7.472 2.701 -9.346 1.00 80.69 123 HIS A CA 1
ATOM 963 C C . HIS A 1 123 ? 7.707 2.378 -10.823 1.00 80.69 123 HIS A C 1
ATOM 965 O O . HIS A 1 123 ? 8.545 3.018 -11.483 1.00 80.69 123 HIS A O 1
ATOM 971 N N . GLY A 1 124 ? 6.990 1.379 -11.321 1.00 77.81 124 GLY A N 1
ATOM 972 C CA . GLY A 1 124 ? 7.127 0.814 -12.651 1.00 77.81 124 GLY A CA 1
ATOM 973 C C . GLY A 1 124 ? 8.307 -0.153 -12.781 1.00 77.81 124 GLY A C 1
ATOM 974 O O . GLY A 1 124 ? 9.364 0.006 -12.168 1.00 77.81 124 GLY A O 1
ATOM 975 N N . GLY A 1 125 ? 8.140 -1.146 -13.650 1.00 82.12 125 GLY A N 1
ATOM 976 C CA . GLY A 1 125 ? 9.123 -2.194 -13.917 1.00 82.12 125 GLY A CA 1
ATOM 977 C C . GLY A 1 125 ? 8.554 -3.581 -13.630 1.00 82.12 125 GLY A C 1
ATOM 978 O O . GLY A 1 125 ? 7.343 -3.767 -13.644 1.00 82.12 125 GLY A O 1
ATOM 979 N N . ALA A 1 126 ? 9.430 -4.556 -13.382 1.00 82.94 126 ALA A N 1
ATOM 980 C CA . ALA A 1 126 ? 9.054 -5.953 -13.125 1.00 82.94 126 ALA A CA 1
ATOM 981 C C . ALA A 1 126 ? 9.327 -6.382 -11.670 1.00 82.94 126 ALA A C 1
ATOM 983 O O . ALA A 1 126 ? 9.566 -7.553 -11.385 1.00 82.94 126 ALA A O 1
ATOM 984 N N . MET A 1 127 ? 9.361 -5.417 -10.750 1.00 86.00 127 MET A N 1
ATOM 985 C CA . MET A 1 127 ? 9.674 -5.654 -9.341 1.00 86.00 127 MET A CA 1
ATOM 986 C C . MET A 1 127 ? 8.448 -6.146 -8.569 1.00 86.00 127 MET A C 1
ATOM 988 O O . MET A 1 127 ? 7.313 -5.852 -8.934 1.00 86.00 127 MET A O 1
ATOM 992 N N . LEU A 1 128 ? 8.673 -6.861 -7.462 1.00 88.25 128 LEU A N 1
ATOM 993 C CA . LEU A 1 128 ? 7.597 -7.523 -6.720 1.00 88.25 128 LEU A CA 1
ATOM 994 C C . LEU A 1 128 ? 6.511 -6.552 -6.242 1.00 88.25 128 LEU A C 1
ATOM 996 O O . LEU A 1 128 ? 5.339 -6.893 -6.330 1.00 88.25 128 LEU A O 1
ATOM 1000 N N . GLN A 1 129 ? 6.864 -5.343 -5.792 1.00 87.88 129 GLN A N 1
ATOM 1001 C CA . GLN A 1 129 ? 5.860 -4.363 -5.365 1.00 87.88 129 GLN A CA 1
ATOM 1002 C C . GLN A 1 129 ? 4.946 -3.893 -6.506 1.00 87.88 129 GLN A C 1
ATOM 1004 O O . GLN A 1 129 ? 3.860 -3.408 -6.230 1.00 87.88 129 GLN A O 1
ATOM 1009 N N . GLU A 1 130 ? 5.358 -4.030 -7.770 1.00 88.06 130 GLU A N 1
ATOM 1010 C CA . GLU A 1 130 ? 4.541 -3.649 -8.930 1.00 88.06 130 GLU A CA 1
ATOM 1011 C C . GLU A 1 130 ? 3.462 -4.693 -9.244 1.00 88.06 130 GLU A C 1
ATOM 1013 O O . GLU A 1 130 ? 2.444 -4.357 -9.832 1.00 88.06 130 GLU A O 1
ATOM 1018 N N . VAL A 1 131 ? 3.681 -5.956 -8.858 1.00 87.81 131 VAL A N 1
ATOM 1019 C CA . VAL A 1 131 ? 2.822 -7.094 -9.240 1.00 87.81 131 VAL A CA 1
ATOM 1020 C C . VAL A 1 131 ? 2.126 -7.758 -8.051 1.00 87.81 131 VAL A C 1
ATOM 1022 O O . VAL A 1 131 ? 1.030 -8.295 -8.186 1.00 87.81 131 VAL A O 1
ATOM 1025 N N . CYS A 1 132 ? 2.743 -7.731 -6.871 1.00 92.44 132 CYS A N 1
ATOM 1026 C CA . CYS A 1 132 ? 2.205 -8.304 -5.645 1.00 92.44 132 CYS A CA 1
ATOM 1027 C C . CYS A 1 132 ? 1.479 -7.217 -4.853 1.00 92.44 132 CYS A C 1
ATOM 1029 O O . CYS A 1 132 ? 2.037 -6.595 -3.947 1.00 92.44 132 CYS A O 1
ATOM 1031 N N . VAL A 1 133 ? 0.217 -6.997 -5.207 1.00 94.12 133 VAL A N 1
ATOM 1032 C CA . VAL A 1 133 ? -0.641 -5.976 -4.601 1.00 94.12 133 VAL A CA 1
ATOM 1033 C C . VAL A 1 133 ? -1.562 -6.569 -3.528 1.00 94.12 133 VAL A C 1
ATOM 1035 O O . VAL A 1 133 ? -2.037 -7.700 -3.664 1.00 94.12 133 VAL A O 1
ATOM 1038 N N . PRO A 1 134 ? -1.845 -5.833 -2.438 1.00 92.19 134 PRO A N 1
ATOM 1039 C CA . PRO A 1 134 ? -2.770 -6.299 -1.416 1.00 92.19 134 PRO A CA 1
ATOM 1040 C C . PRO A 1 134 ? -4.215 -6.284 -1.930 1.00 92.19 134 PRO A C 1
ATOM 1042 O O . PRO A 1 134 ? -4.630 -5.393 -2.674 1.00 92.19 134 PRO A O 1
ATOM 1045 N N . VAL A 1 135 ? -5.012 -7.244 -1.462 1.00 95.56 135 VAL A N 1
ATOM 1046 C CA . VAL A 1 135 ? -6.464 -7.280 -1.668 1.00 95.56 135 VAL A CA 1
ATOM 1047 C C . VAL A 1 135 ? -7.136 -7.308 -0.301 1.00 95.56 135 VAL A C 1
ATOM 1049 O O . VAL A 1 135 ? -7.152 -8.333 0.381 1.00 95.56 135 VAL A O 1
ATOM 1052 N N . LEU A 1 136 ? -7.696 -6.174 0.110 1.00 95.06 136 LEU A N 1
ATOM 1053 C CA . LEU A 1 136 ? -8.441 -6.052 1.355 1.00 95.06 136 LEU A CA 1
ATOM 1054 C C . LEU A 1 136 ? -9.923 -6.320 1.100 1.00 95.06 136 LEU A C 1
ATOM 1056 O O . LEU A 1 136 ? -10.558 -5.650 0.288 1.00 95.06 136 LEU A O 1
ATOM 1060 N N . GLN A 1 137 ? -10.488 -7.273 1.836 1.00 95.56 137 GLN A N 1
ATOM 1061 C CA . GLN A 1 137 ? -11.922 -7.546 1.821 1.00 95.56 137 GLN A CA 1
ATOM 1062 C C . GLN A 1 137 ? -12.572 -6.957 3.069 1.00 95.56 137 GLN A C 1
ATOM 1064 O O . GLN A 1 137 ? -12.370 -7.443 4.179 1.00 95.56 137 GLN A O 1
ATOM 1069 N N . VAL A 1 138 ? -13.397 -5.933 2.880 1.00 93.06 138 VAL A N 1
ATOM 1070 C CA . VAL A 1 138 ? -14.182 -5.313 3.946 1.00 93.06 138 VAL A CA 1
ATOM 1071 C C . VAL A 1 138 ? -15.607 -5.845 3.870 1.00 93.06 138 VAL A C 1
ATOM 1073 O O . VAL A 1 138 ? -16.262 -5.767 2.827 1.00 93.06 138 VAL A O 1
ATOM 1076 N N . LYS A 1 139 ? -16.099 -6.396 4.982 1.00 90.00 139 LYS A N 1
ATOM 1077 C CA . LYS A 1 139 ? -17.485 -6.851 5.119 1.00 90.00 139 LYS A CA 1
ATOM 1078 C C . LYS A 1 139 ? -18.196 -5.992 6.151 1.00 90.00 139 LYS A C 1
ATOM 1080 O O . LYS A 1 139 ? -17.788 -5.965 7.309 1.00 90.00 139 LYS A O 1
ATOM 1085 N N . ALA A 1 140 ? -19.262 -5.313 5.738 1.00 82.38 140 ALA A N 1
ATOM 1086 C CA . ALA A 1 140 ? -20.114 -4.597 6.675 1.00 82.38 140 ALA A CA 1
ATOM 1087 C C . ALA A 1 140 ? -20.897 -5.621 7.506 1.00 82.38 140 ALA A C 1
ATOM 1089 O O . ALA A 1 140 ? -21.640 -6.442 6.960 1.00 82.38 140 ALA A O 1
ATOM 1090 N N . LEU A 1 141 ? -20.714 -5.593 8.824 1.00 69.50 141 LEU A N 1
ATOM 1091 C CA . LEU A 1 141 ? -21.471 -6.450 9.727 1.00 69.50 141 LEU A CA 1
ATOM 1092 C C . LEU A 1 141 ? -22.894 -5.908 9.856 1.00 69.50 141 LEU A C 1
ATOM 1094 O O . LEU A 1 141 ? -23.110 -4.735 10.155 1.00 69.50 141 LEU A O 1
ATOM 1098 N N . GLN A 1 142 ? -23.877 -6.779 9.645 1.00 64.75 142 GLN A N 1
ATOM 1099 C CA . GLN A 1 142 ? -25.258 -6.477 10.011 1.00 64.75 142 GLN A CA 1
ATOM 1100 C C . GLN A 1 142 ? -25.362 -6.404 11.543 1.00 64.75 142 GLN A C 1
ATOM 1102 O O . GLN A 1 142 ? -24.623 -7.101 12.241 1.00 64.75 142 GLN A O 1
ATOM 1107 N N . LYS A 1 143 ? -26.271 -5.574 12.074 1.00 58.81 143 LYS A N 1
ATOM 1108 C CA . LYS A 1 143 ? -26.414 -5.304 13.523 1.00 58.81 143 LYS A CA 1
ATOM 1109 C C . LYS A 1 143 ? -26.421 -6.579 14.386 1.00 58.81 143 LYS A C 1
ATOM 1111 O O . LYS A 1 143 ? -25.694 -6.653 15.367 1.00 58.81 143 LYS A O 1
ATOM 1116 N N . THR A 1 144 ? -27.120 -7.621 13.944 1.00 55.62 144 THR A N 1
ATOM 1117 C CA . THR A 1 144 ? -27.211 -8.932 14.613 1.00 55.62 144 THR A CA 1
ATOM 1118 C C . THR A 1 144 ? -25.912 -9.750 14.623 1.00 55.62 144 THR A C 1
ATOM 1120 O O . THR A 1 144 ? -25.763 -10.656 15.441 1.00 55.62 144 THR A O 1
ATOM 1123 N N . ALA A 1 145 ? -24.965 -9.474 13.722 1.00 54.16 145 ALA A N 1
ATOM 1124 C CA . ALA A 1 145 ? -23.632 -10.081 13.715 1.00 54.16 145 ALA A CA 1
ATOM 1125 C C . ALA A 1 145 ? -22.604 -9.232 14.484 1.00 54.16 145 ALA A C 1
ATOM 1127 O O . ALA A 1 145 ? -21.687 -9.791 15.081 1.00 54.16 145 ALA A O 1
ATOM 1128 N N . ALA A 1 146 ? -22.773 -7.904 14.514 1.00 53.75 146 ALA A N 1
ATOM 1129 C CA . ALA A 1 146 ? -21.959 -7.002 15.332 1.00 53.75 146 ALA A CA 1
ATOM 1130 C C . ALA A 1 146 ? -22.171 -7.242 16.839 1.00 53.75 146 ALA A C 1
ATOM 1132 O O . ALA A 1 146 ? -21.215 -7.210 17.605 1.00 53.75 146 ALA A O 1
ATOM 1133 N N . GLU A 1 147 ? -23.395 -7.587 17.252 1.00 53.62 147 GLU A N 1
ATOM 1134 C CA . GLU A 1 147 ? -23.719 -8.004 18.627 1.00 53.62 147 GLU A CA 1
ATOM 1135 C C . GLU A 1 147 ? -23.025 -9.310 19.061 1.00 53.62 147 GLU A C 1
ATOM 1137 O O . GLU A 1 147 ? -22.895 -9.563 20.255 1.00 53.62 147 GLU A O 1
ATOM 1142 N N . LYS A 1 148 ? -22.564 -10.135 18.107 1.00 54.62 148 LYS A N 1
ATOM 1143 C CA . LYS A 1 148 ? -21.871 -11.410 18.369 1.00 54.62 148 LYS A CA 1
ATOM 1144 C C . LYS A 1 148 ? -20.347 -11.300 18.369 1.00 54.62 148 LYS A C 1
ATOM 1146 O O . LYS A 1 148 ? -19.682 -12.272 18.724 1.00 54.62 148 LYS A O 1
ATOM 1151 N N . GLN A 1 149 ? -19.781 -10.167 17.952 1.00 56.66 149 GLN A N 1
ATOM 1152 C CA . GLN A 1 149 ? -18.360 -9.920 18.180 1.00 56.66 149 GLN A CA 1
ATOM 1153 C C . GLN A 1 149 ? -18.142 -9.590 19.659 1.00 56.66 149 GLN A C 1
ATOM 1155 O O . GLN A 1 149 ? -19.029 -8.997 20.276 1.00 56.66 149 GLN A O 1
ATOM 1160 N N . PRO A 1 150 ? -16.990 -9.962 20.247 1.00 56.16 150 PRO A N 1
ATOM 1161 C CA . PRO A 1 150 ? -16.650 -9.507 21.584 1.00 56.16 150 PRO A CA 1
ATOM 1162 C C . PRO A 1 150 ? -16.616 -7.979 21.544 1.00 56.16 150 PRO A C 1
ATOM 1164 O O . PRO A 1 150 ? -15.689 -7.388 20.991 1.00 56.16 150 PRO A O 1
ATOM 1167 N N . GLN A 1 151 ? -17.665 -7.338 22.065 1.00 63.06 151 GLN A N 1
ATOM 1168 C CA . GLN A 1 151 ? -17.638 -5.901 22.284 1.00 63.06 151 GLN A CA 1
ATOM 1169 C C . GLN A 1 151 ? -16.395 -5.602 23.112 1.00 63.06 151 GLN A C 1
ATOM 1171 O O . GLN A 1 151 ? -16.069 -6.368 24.029 1.00 63.06 151 GLN A O 1
ATOM 1176 N N . ARG A 1 152 ? -15.689 -4.521 22.763 1.00 77.12 152 ARG A N 1
ATOM 1177 C CA . ARG A 1 152 ? -14.540 -4.083 23.549 1.00 77.12 152 ARG A CA 1
ATOM 1178 C C . ARG A 1 152 ? -15.003 -3.964 24.990 1.00 77.12 152 ARG A C 1
ATOM 1180 O O . ARG A 1 152 ? -15.951 -3.239 25.282 1.00 77.12 152 ARG A O 1
ATOM 1187 N N . ARG A 1 153 ? -14.403 -4.763 25.863 1.00 86.25 153 ARG A N 1
ATOM 1188 C CA . ARG A 1 153 ? -14.812 -4.840 27.262 1.00 86.25 153 ARG A CA 1
ATOM 1189 C C . ARG A 1 153 ? -13.781 -4.129 28.125 1.00 86.25 153 ARG A C 1
ATOM 1191 O O . ARG A 1 153 ? -12.595 -4.171 27.795 1.00 86.25 153 ARG A O 1
ATOM 1198 N N . PRO A 1 154 ? -14.187 -3.478 29.223 1.00 90.25 154 PRO A N 1
ATOM 1199 C CA . PRO A 1 154 ? -13.227 -2.936 30.170 1.00 90.25 154 PRO A CA 1
ATOM 1200 C C . PRO A 1 154 ? -12.264 -4.029 30.640 1.00 90.25 154 PRO A C 1
ATOM 1202 O O . PRO A 1 154 ? -12.669 -5.184 30.784 1.00 90.25 154 PRO A O 1
ATOM 1205 N N . VAL A 1 155 ? -11.007 -3.675 30.897 1.00 93.50 155 VAL A N 1
ATOM 1206 C CA . VAL A 1 155 ? -10.041 -4.610 31.487 1.00 93.50 155 VAL A CA 1
ATOM 1207 C C . VAL A 1 155 ? -10.578 -5.212 32.793 1.00 93.50 155 VAL A C 1
ATOM 1209 O O . VAL A 1 155 ? -11.168 -4.517 33.633 1.00 93.50 155 VAL A O 1
ATOM 1212 N N . ASP A 1 156 ? -10.373 -6.518 32.971 1.00 93.06 156 ASP A N 1
ATOM 1213 C CA . ASP A 1 156 ? -10.706 -7.184 34.228 1.00 93.06 156 ASP A CA 1
ATOM 1214 C C . ASP A 1 156 ? -9.624 -6.893 35.268 1.00 93.06 156 ASP A C 1
ATOM 1216 O O . ASP A 1 156 ? -8.423 -6.910 34.968 1.00 93.06 156 ASP A O 1
ATOM 1220 N N . ILE A 1 157 ? -10.074 -6.633 36.494 1.00 92.81 157 ILE A N 1
ATOM 1221 C CA . ILE A 1 157 ? -9.234 -6.246 37.623 1.00 92.81 157 ILE A CA 1
ATOM 1222 C C . ILE A 1 157 ? -9.410 -7.292 38.713 1.00 92.81 157 ILE A C 1
ATOM 1224 O O . ILE A 1 157 ? -10.535 -7.581 39.121 1.00 92.81 157 ILE A O 1
ATOM 1228 N N . VAL A 1 158 ? -8.297 -7.846 39.180 1.00 93.56 158 VAL A N 1
ATOM 1229 C CA . VAL A 1 158 ? -8.274 -8.862 40.236 1.00 93.56 158 VAL A CA 1
ATOM 1230 C C . VAL A 1 158 ? -7.401 -8.411 41.396 1.00 93.56 158 VAL A C 1
ATOM 1232 O O . VAL A 1 158 ? -6.492 -7.595 41.233 1.00 93.56 158 VAL A O 1
ATOM 1235 N N . ASN A 1 159 ? -7.661 -8.953 42.582 1.00 89.94 159 ASN A N 1
ATOM 1236 C CA . ASN A 1 159 ? -6.789 -8.731 43.727 1.00 89.94 159 ASN A CA 1
ATOM 1237 C C . ASN A 1 159 ? -5.439 -9.404 43.470 1.00 89.94 159 ASN A C 1
ATOM 1239 O O . ASN A 1 159 ? -5.391 -10.568 43.081 1.00 89.94 159 ASN A O 1
ATOM 1243 N N . TYR A 1 160 ? -4.344 -8.683 43.716 1.00 87.88 160 TYR A N 1
ATOM 1244 C CA . TYR A 1 160 ? -3.000 -9.261 43.631 1.00 87.88 160 TYR A CA 1
ATOM 1245 C C . TYR A 1 160 ? -2.807 -10.359 44.687 1.00 87.88 160 TYR A C 1
ATOM 1247 O O . TYR A 1 160 ? -2.197 -11.391 44.426 1.00 87.88 160 TYR A O 1
ATOM 1255 N N . HIS A 1 161 ? -3.351 -10.138 45.887 1.00 85.19 161 HIS A N 1
ATOM 1256 C CA . HIS A 1 161 ? -3.331 -11.105 46.980 1.00 85.19 161 HIS A CA 1
ATOM 1257 C C . HIS A 1 161 ? -4.706 -11.781 47.120 1.00 85.19 161 HIS A C 1
ATOM 1259 O O . HIS A 1 161 ? -5.720 -11.088 47.014 1.00 85.19 161 HIS A O 1
ATOM 1265 N N . PRO A 1 162 ? -4.775 -13.093 47.425 1.00 80.62 162 PRO A N 1
ATOM 1266 C CA . PRO A 1 162 ? -6.044 -13.817 47.574 1.00 80.62 162 PRO A CA 1
ATOM 1267 C C . PRO A 1 162 ? -6.971 -13.236 48.649 1.00 80.62 162 PRO A C 1
ATOM 1269 O O . PRO A 1 162 ? -8.190 -13.313 48.534 1.00 80.62 162 PRO A O 1
ATOM 1272 N N . LEU A 1 163 ? -6.386 -12.646 49.694 1.00 84.75 163 LEU A N 1
ATOM 1273 C CA . LEU A 1 163 ? -7.081 -12.017 50.810 1.00 84.75 163 LEU A CA 1
ATOM 1274 C C . LEU A 1 163 ? -6.578 -10.583 50.967 1.00 84.75 163 LEU A C 1
ATOM 1276 O O . LEU A 1 163 ? -5.378 -10.351 51.115 1.00 84.75 163 LEU A O 1
ATOM 1280 N N . ILE A 1 164 ? -7.505 -9.626 50.971 1.00 86.62 164 ILE A N 1
ATOM 1281 C CA . ILE A 1 164 ? -7.214 -8.250 51.374 1.00 86.62 164 ILE A CA 1
ATOM 1282 C C . ILE A 1 164 ? -7.302 -8.211 52.897 1.00 86.62 164 ILE A C 1
ATOM 1284 O O . ILE A 1 164 ? -8.387 -8.320 53.464 1.00 86.62 164 ILE A O 1
ATOM 1288 N N . LYS A 1 165 ? -6.153 -8.087 53.562 1.00 85.00 165 LYS A N 1
ATOM 1289 C CA . LYS A 1 165 ? -6.075 -7.944 55.015 1.00 85.00 165 LYS A CA 1
ATOM 1290 C C . LYS A 1 165 ? -5.764 -6.489 55.351 1.00 85.00 165 LYS A C 1
ATOM 1292 O O . LYS A 1 165 ? -4.741 -5.977 54.910 1.00 85.00 165 LYS A O 1
ATOM 1297 N N . LEU A 1 166 ? -6.645 -5.862 56.125 1.00 87.56 166 LEU A N 1
ATOM 1298 C CA . LEU A 1 166 ? -6.492 -4.495 56.615 1.00 87.56 166 LEU A CA 1
ATOM 1299 C C . LEU A 1 166 ? -6.303 -4.558 58.134 1.00 87.56 166 LEU A C 1
ATOM 1301 O O . LEU A 1 166 ? -7.178 -5.049 58.844 1.00 87.56 166 LEU A O 1
ATOM 1305 N N . VAL A 1 167 ? -5.133 -4.162 58.617 1.00 87.25 167 VAL A N 1
ATOM 1306 C CA . VAL A 1 167 ? -4.710 -4.228 60.026 1.00 87.25 167 VAL A CA 1
ATOM 1307 C C . VAL A 1 167 ? -4.179 -2.898 60.558 1.00 87.25 167 VAL A C 1
ATOM 1309 O O . VAL A 1 167 ? -4.008 -2.772 61.767 1.00 87.25 167 VAL A O 1
ATOM 1312 N N . ASN A 1 168 ? -3.939 -1.913 59.691 1.00 86.75 168 ASN A N 1
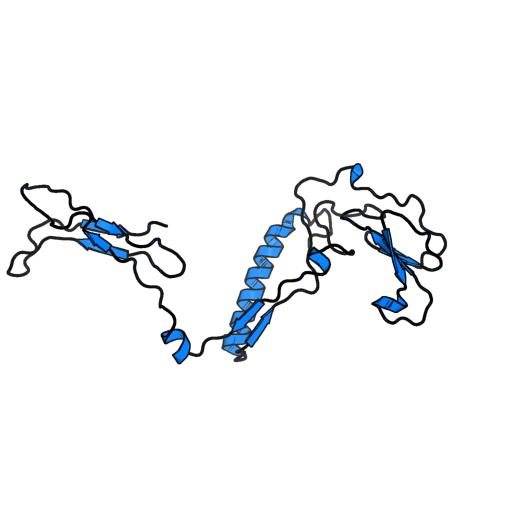ATOM 1313 C CA . ASN A 1 168 ? -3.449 -0.588 60.050 1.00 86.75 168 ASN A CA 1
ATOM 1314 C C . ASN A 1 168 ? -4.437 0.501 59.608 1.00 86.75 168 ASN A C 1
ATOM 1316 O O . ASN A 1 168 ? -5.282 0.290 58.742 1.00 86.75 168 ASN A O 1
ATOM 1320 N N . ASN A 1 169 ? -4.272 1.713 60.148 1.00 83.06 169 ASN A N 1
ATOM 1321 C CA . ASN A 1 169 ? -5.036 2.886 59.698 1.00 83.06 169 ASN A CA 1
ATOM 1322 C C . ASN A 1 169 ? -4.762 3.251 58.227 1.00 83.06 169 ASN A C 1
ATOM 1324 O O . ASN A 1 169 ? -5.604 3.871 57.584 1.00 83.06 169 ASN A O 1
ATOM 1328 N N . ILE A 1 170 ? -3.584 2.894 57.705 1.00 84.56 170 ILE A N 1
ATOM 1329 C CA . ILE A 1 170 ? -3.202 3.073 56.303 1.00 84.56 170 ILE A CA 1
ATOM 1330 C C . ILE A 1 170 ? -2.601 1.753 55.829 1.00 84.56 170 ILE A C 1
ATOM 1332 O O . ILE A 1 170 ? -1.507 1.386 56.253 1.00 84.56 170 ILE A O 1
ATOM 1336 N N . ASP A 1 171 ? -3.308 1.059 54.942 1.00 85.88 171 ASP A N 1
ATOM 1337 C CA . ASP A 1 171 ? -2.852 -0.185 54.327 1.00 85.88 171 ASP A CA 1
ATOM 1338 C C . ASP A 1 171 ? -2.852 -0.089 52.805 1.00 85.88 171 ASP A C 1
ATOM 1340 O O . ASP A 1 171 ? -3.617 0.656 52.190 1.00 85.88 171 ASP A O 1
ATOM 1344 N N . LYS A 1 172 ? -1.977 -0.880 52.183 1.00 86.50 172 LYS A N 1
ATOM 1345 C CA . LYS A 1 172 ? -1.834 -0.936 50.731 1.00 86.50 172 LYS A CA 1
ATOM 1346 C C . LYS A 1 172 ? -2.650 -2.090 50.158 1.00 86.50 172 LYS A C 1
ATOM 1348 O O . LYS A 1 172 ? -2.328 -3.256 50.374 1.00 86.50 172 LYS A O 1
ATOM 1353 N N . VAL A 1 173 ? -3.636 -1.765 49.327 1.00 88.88 173 VAL A N 1
ATOM 1354 C CA . VAL A 1 173 ? -4.349 -2.744 48.495 1.00 88.88 173 VAL A CA 1
ATOM 1355 C C . VAL A 1 173 ? -3.703 -2.780 47.113 1.00 88.88 173 VAL A C 1
ATOM 1357 O O . VAL A 1 173 ? -3.473 -1.742 46.501 1.00 88.88 173 VAL A O 1
ATOM 1360 N N . SER A 1 174 ? -3.373 -3.978 46.628 1.00 90.69 174 SER A N 1
ATOM 1361 C CA . SER A 1 174 ? -2.755 -4.171 45.310 1.00 90.69 174 SER A CA 1
ATOM 1362 C C . SER A 1 174 ? -3.726 -4.883 44.374 1.00 90.69 174 SER A C 1
ATOM 1364 O O . SER A 1 174 ? -4.256 -5.943 44.711 1.00 90.69 174 SER A O 1
ATOM 1366 N N . LEU A 1 175 ? -3.939 -4.291 43.202 1.00 92.94 175 LEU A N 1
ATOM 1367 C CA . LEU A 1 175 ? -4.846 -4.764 42.160 1.00 92.94 175 LEU A CA 1
ATOM 1368 C C . LEU A 1 175 ? -4.060 -4.994 40.870 1.00 92.94 175 LEU A C 1
ATOM 1370 O O . LEU A 1 175 ? -3.130 -4.247 40.571 1.00 92.94 175 LEU A O 1
ATOM 1374 N N . LEU A 1 176 ? -4.445 -6.014 40.111 1.00 93.44 176 LEU A N 1
ATOM 1375 C CA . LEU A 1 176 ? -3.833 -6.376 38.838 1.00 93.44 176 LEU A CA 1
ATOM 1376 C C . LEU A 1 176 ? -4.821 -6.204 37.696 1.00 93.44 176 LEU A C 1
ATOM 1378 O O . LEU A 1 176 ? -5.939 -6.718 37.750 1.00 93.44 176 LEU A O 1
ATOM 1382 N N . GLN A 1 177 ? -4.359 -5.546 36.637 1.00 95.06 177 GLN A N 1
AT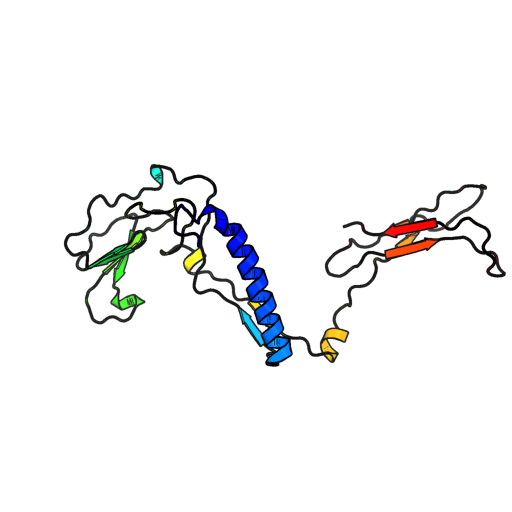OM 1383 C CA . GLN A 1 177 ? -4.991 -5.593 35.327 1.00 95.06 177 GLN A CA 1
ATOM 1384 C C . GLN A 1 177 ? -4.648 -6.935 34.672 1.00 95.06 177 GLN A C 1
ATOM 1386 O O . GLN A 1 177 ? -3.479 -7.272 34.512 1.00 95.06 177 GLN A O 1
ATOM 1391 N N . THR A 1 178 ? -5.657 -7.716 34.309 1.00 92.75 178 THR A N 1
ATOM 1392 C CA . THR A 1 178 ? -5.453 -9.084 33.787 1.00 92.75 178 THR A CA 1
ATOM 1393 C C . THR A 1 178 ? -5.092 -9.139 32.303 1.00 92.75 178 THR A C 1
ATOM 1395 O O . THR A 1 178 ? -4.482 -10.108 31.860 1.00 92.75 178 THR A O 1
ATOM 1398 N N . HIS A 1 179 ? -5.470 -8.118 31.531 1.00 92.88 179 HIS A N 1
ATOM 1399 C CA . HIS A 1 179 ? -5.277 -8.055 30.082 1.00 92.88 179 HIS A CA 1
ATOM 1400 C C . HIS A 1 179 ? -4.789 -6.667 29.668 1.00 92.88 179 HIS A C 1
ATOM 1402 O O . HIS A 1 179 ? -5.270 -5.692 30.242 1.00 92.88 179 HIS A O 1
ATOM 1408 N N . PRO A 1 180 ? -3.895 -6.539 28.674 1.00 92.50 180 PRO A N 1
ATOM 1409 C CA . PRO A 1 180 ? -3.470 -5.242 28.154 1.00 92.50 180 PRO A CA 1
ATOM 1410 C C . PRO A 1 180 ? -4.600 -4.521 27.409 1.00 92.50 180 PRO A C 1
ATOM 1412 O O . PRO A 1 180 ? -5.436 -5.151 26.755 1.00 92.50 180 PRO A O 1
ATOM 1415 N N . VAL A 1 181 ? -4.603 -3.190 27.468 1.00 92.69 181 VAL A N 1
ATOM 1416 C CA . VAL A 1 181 ? -5.487 -2.349 26.654 1.00 92.69 181 VAL A CA 1
ATOM 1417 C C . VAL A 1 181 ? -5.080 -2.456 25.188 1.00 92.69 181 VAL A C 1
ATOM 1419 O O . VAL A 1 181 ? -3.931 -2.216 24.822 1.00 92.69 181 VAL A O 1
ATOM 1422 N N . GLY A 1 182 ? -6.044 -2.769 24.327 1.00 87.31 182 GLY A N 1
ATOM 1423 C CA . GLY A 1 182 ? -5.790 -3.055 22.918 1.00 87.31 182 GLY A CA 1
ATOM 1424 C C . GLY A 1 182 ? -7.083 -3.194 22.130 1.00 87.31 182 GLY A C 1
ATOM 1425 O O . GLY A 1 182 ? -8.093 -2.592 22.479 1.00 87.31 182 GLY A O 1
ATOM 1426 N N . GLU A 1 183 ? -7.087 -3.988 21.064 1.00 81.19 183 GLU A N 1
ATOM 1427 C CA . GLU A 1 183 ? -8.266 -4.106 20.194 1.00 81.19 183 GLU A CA 1
ATOM 1428 C C . GLU A 1 183 ? -9.498 -4.661 20.919 1.00 81.19 183 GLU A C 1
ATOM 1430 O O . GLU A 1 183 ? -10.599 -4.194 20.656 1.00 81.19 183 GLU A O 1
ATOM 1435 N N . LEU A 1 184 ? -9.315 -5.580 21.874 1.00 84.00 184 LEU A N 1
ATOM 1436 C CA . LEU A 1 184 ? -10.406 -6.253 22.593 1.00 84.00 184 LEU A CA 1
ATOM 1437 C C . LEU A 1 184 ? -10.732 -5.653 23.971 1.00 84.00 184 LEU A C 1
ATOM 1439 O O . LEU A 1 184 ? -11.834 -5.872 24.475 1.00 84.00 184 LEU A O 1
ATOM 1443 N N . TYR A 1 185 ? -9.798 -4.914 24.581 1.00 89.25 185 TYR A N 1
ATOM 1444 C CA . TYR A 1 185 ? -9.942 -4.396 25.944 1.00 89.25 185 TYR A CA 1
ATOM 1445 C C . TYR A 1 185 ? -9.763 -2.883 26.021 1.00 89.25 185 TYR A C 1
ATOM 1447 O O . TYR A 1 185 ? -8.836 -2.326 25.429 1.00 89.25 185 TYR A O 1
ATOM 1455 N N . GLU A 1 186 ? -10.635 -2.232 26.786 1.00 92.38 186 GLU A N 1
ATOM 1456 C CA . GLU A 1 186 ? -10.634 -0.786 27.019 1.00 92.38 186 GLU A CA 1
ATOM 1457 C C . GLU A 1 186 ? -10.174 -0.423 28.439 1.00 92.38 186 GLU A C 1
ATOM 1459 O O . GLU A 1 186 ? -10.356 -1.225 29.364 1.00 92.38 186 GLU A O 1
ATOM 1464 N N . PRO A 1 187 ? -9.597 0.781 28.636 1.00 94.44 187 PRO A N 1
ATOM 1465 C CA . PRO A 1 187 ? -9.220 1.256 29.960 1.00 94.44 187 PRO A CA 1
ATOM 1466 C C . PRO A 1 187 ? -10.395 1.245 30.937 1.00 94.44 187 PRO A C 1
ATOM 1468 O O . PRO A 1 187 ? -11.535 1.536 30.569 1.00 94.44 187 PRO A O 1
ATOM 1471 N N . ARG A 1 188 ? -10.112 0.972 32.212 1.00 95.00 188 ARG A N 1
ATOM 1472 C CA . ARG A 1 188 ? -11.124 0.958 33.274 1.00 95.00 188 ARG A CA 1
ATOM 1473 C C . ARG A 1 188 ? -10.717 1.881 34.410 1.00 95.00 188 ARG A C 1
ATOM 1475 O O . ARG A 1 188 ? -9.647 1.732 34.984 1.00 95.00 188 ARG A O 1
ATOM 1482 N N . THR A 1 189 ? -11.591 2.818 34.766 1.00 95.56 189 THR A N 1
ATOM 1483 C CA . THR A 1 189 ? -11.417 3.662 35.956 1.00 95.56 189 THR A CA 1
ATOM 1484 C C . THR A 1 189 ? -12.310 3.157 37.082 1.00 95.56 189 THR A C 1
ATOM 1486 O O . THR A 1 189 ? -13.513 2.992 36.884 1.00 95.56 189 THR A O 1
ATOM 1489 N N . LEU A 1 190 ? -11.737 2.934 38.263 1.00 94.12 190 LEU A N 1
ATOM 1490 C CA . LEU A 1 190 ? -12.465 2.541 39.466 1.00 94.12 190 LEU A CA 1
ATOM 1491 C C . LEU A 1 190 ? -12.406 3.641 40.525 1.00 94.12 190 LEU A C 1
ATOM 1493 O O . LEU A 1 190 ? -11.370 4.275 40.702 1.00 94.12 190 LEU A O 1
ATOM 1497 N N . ASN A 1 191 ? -13.508 3.808 41.257 1.00 94.50 191 ASN A N 1
ATOM 1498 C CA . ASN A 1 191 ? -13.527 4.508 42.539 1.00 94.50 191 ASN A CA 1
ATOM 1499 C C . ASN A 1 191 ? -13.613 3.446 43.638 1.00 94.50 191 ASN A C 1
ATOM 1501 O O . ASN A 1 191 ? -14.573 2.676 43.664 1.00 94.50 191 ASN A O 1
ATOM 1505 N N . ILE A 1 192 ? -12.614 3.391 44.509 1.00 93.25 192 ILE A N 1
ATOM 1506 C CA . ILE A 1 192 ? -12.422 2.337 45.503 1.00 93.25 192 ILE A CA 1
ATOM 1507 C C . ILE A 1 192 ? -12.507 2.952 46.893 1.00 93.25 192 ILE A C 1
ATOM 1509 O O . ILE A 1 192 ? -11.903 3.985 47.168 1.00 93.25 192 ILE A O 1
ATOM 1513 N N . PHE A 1 193 ? -13.285 2.320 47.758 1.00 93.44 193 PHE A N 1
ATOM 1514 C CA . PHE A 1 193 ? -13.458 2.689 49.154 1.00 93.44 193 PHE A CA 1
ATOM 1515 C C . PHE A 1 193 ? -13.961 1.472 49.927 1.00 93.44 193 PHE A C 1
ATOM 1517 O O . PHE A 1 193 ? -14.437 0.499 49.339 1.00 93.44 193 PHE A O 1
ATOM 1524 N N . ILE A 1 194 ? -13.849 1.533 51.245 1.00 92.00 194 ILE A N 1
ATOM 1525 C CA . ILE A 1 194 ? -14.299 0.499 52.166 1.00 92.00 194 ILE A CA 1
ATOM 1526 C C . ILE A 1 194 ? -15.660 0.921 52.710 1.00 92.00 194 ILE A C 1
ATOM 1528 O O . ILE A 1 194 ? -15.872 2.094 53.036 1.00 92.00 194 ILE A O 1
ATOM 1532 N N . VAL A 1 195 ? -16.574 -0.040 52.806 1.00 95.06 195 VAL A N 1
ATOM 1533 C CA . VAL A 1 195 ? -17.875 0.130 53.456 1.00 95.06 195 VAL A CA 1
ATOM 1534 C C . VAL A 1 195 ? -18.010 -0.814 54.644 1.00 95.06 195 VAL A C 1
ATOM 1536 O O . VAL A 1 195 ? -17.397 -1.882 54.658 1.00 95.06 195 VAL A O 1
ATOM 1539 N N . ASP A 1 196 ? -18.793 -0.412 55.640 1.00 93.56 196 ASP A N 1
ATOM 1540 C CA . ASP A 1 196 ? -19.208 -1.291 56.732 1.00 93.56 196 ASP A CA 1
ATOM 1541 C C . ASP A 1 196 ? -20.376 -2.212 56.320 1.00 93.56 196 ASP A C 1
ATOM 1543 O O . ASP A 1 196 ? -20.888 -2.159 55.198 1.00 93.56 196 ASP A O 1
ATOM 1547 N N . ASN A 1 197 ? -20.835 -3.050 57.253 1.00 94.94 197 ASN A N 1
ATOM 1548 C CA . ASN A 1 197 ? -21.964 -3.961 57.029 1.00 94.94 197 ASN A CA 1
ATOM 1549 C C . ASN A 1 197 ? -23.302 -3.241 56.762 1.00 94.94 197 ASN A C 1
ATOM 1551 O O . ASN A 1 197 ? -24.245 -3.873 56.293 1.00 94.94 197 ASN A O 1
ATOM 1555 N N . ALA A 1 198 ? -23.403 -1.946 57.069 1.00 95.62 198 ALA A N 1
ATOM 1556 C CA . ALA A 1 198 ? -24.569 -1.110 56.811 1.00 95.62 198 ALA A CA 1
ATOM 1557 C C . ALA A 1 198 ? -24.421 -0.264 55.528 1.00 95.62 198 ALA A C 1
ATOM 1559 O O . ALA A 1 198 ? -25.248 0.614 55.288 1.00 95.62 198 ALA A O 1
ATOM 1560 N N . ASN A 1 199 ? -23.413 -0.540 54.685 1.00 93.81 199 ASN A N 1
ATOM 1561 C CA . ASN A 1 199 ? -23.068 0.210 53.470 1.00 93.81 199 ASN A CA 1
ATOM 1562 C C . ASN A 1 199 ? -22.586 1.657 53.697 1.00 93.81 199 ASN A C 1
ATOM 1564 O O . ASN A 1 199 ? -22.496 2.430 52.738 1.00 93.81 199 ASN A O 1
ATOM 1568 N N . ASN A 1 200 ? -22.219 2.039 54.921 1.00 94.75 200 ASN A N 1
ATOM 1569 C CA . ASN A 1 200 ? -21.615 3.348 55.161 1.00 94.75 200 ASN A CA 1
ATOM 1570 C C . ASN A 1 200 ? -20.149 3.334 54.734 1.00 94.75 200 ASN A C 1
ATOM 1572 O O . ASN A 1 200 ? -19.420 2.388 55.019 1.00 94.75 200 ASN A O 1
ATOM 1576 N N . VAL A 1 201 ? -19.698 4.403 54.077 1.00 95.56 201 VAL A N 1
ATOM 1577 C CA . VAL A 1 201 ? -18.291 4.555 53.684 1.00 95.56 201 VAL A CA 1
ATOM 1578 C C . VAL A 1 201 ? -17.441 4.817 54.926 1.00 95.56 201 VAL A C 1
ATOM 1580 O O . VAL A 1 201 ? -17.659 5.805 55.623 1.00 95.56 201 VAL A O 1
ATOM 1583 N N . VAL A 1 202 ? -16.453 3.957 55.168 1.00 92.44 202 VAL A N 1
ATOM 1584 C CA . VAL A 1 202 ? -15.565 4.009 56.346 1.00 92.44 202 VAL A CA 1
ATOM 1585 C C . VAL A 1 202 ? -14.104 4.312 55.996 1.00 92.44 202 VAL A C 1
ATOM 1587 O O . VAL A 1 202 ? -13.237 4.269 56.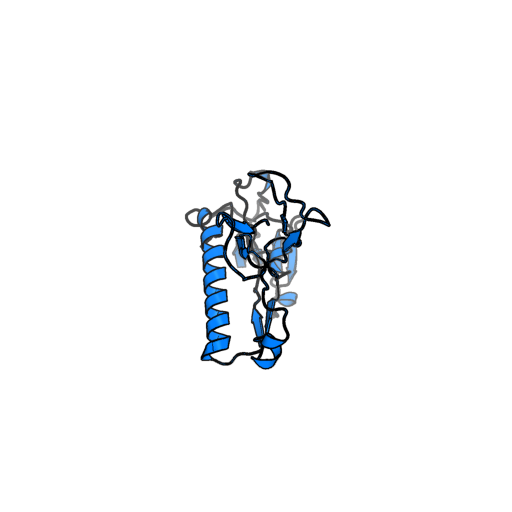864 1.00 92.44 202 VAL A O 1
ATOM 1590 N N . SER A 1 203 ? -13.808 4.640 54.735 1.00 91.94 203 SER A N 1
ATOM 1591 C CA . SER A 1 203 ? -12.470 5.040 54.278 1.00 91.94 203 SER A CA 1
ATOM 1592 C C . SER A 1 203 ? -12.498 6.271 53.373 1.00 91.94 203 SER A C 1
ATOM 1594 O O . SER A 1 203 ? -13.552 6.700 52.899 1.00 91.94 203 SER A O 1
ATOM 1596 N N . GLY A 1 204 ? -11.312 6.792 53.047 1.00 91.00 204 GLY A N 1
ATOM 1597 C CA . GLY A 1 204 ? -11.141 7.665 51.884 1.00 91.00 204 GLY A CA 1
ATOM 1598 C C . GLY A 1 204 ? -11.561 6.968 50.581 1.00 91.00 204 GLY A C 1
ATOM 1599 O O . GLY A 1 204 ? -11.590 5.735 50.507 1.00 91.00 204 GLY A O 1
ATOM 1600 N N . LYS A 1 205 ? -11.907 7.766 49.564 1.00 93.81 205 LYS A N 1
ATOM 1601 C CA . LYS A 1 205 ? -12.217 7.290 48.209 1.00 93.81 205 LYS A CA 1
ATOM 1602 C C . LYS A 1 205 ? -11.009 7.508 47.313 1.00 93.81 205 LYS A C 1
ATOM 1604 O O . LYS A 1 205 ? -10.615 8.649 47.099 1.00 93.81 205 LYS A O 1
ATOM 1609 N N . GLU A 1 206 ? -10.499 6.431 46.739 1.00 93.31 206 GLU A N 1
ATOM 1610 C CA . GLU A 1 206 ? -9.380 6.462 45.802 1.00 93.31 206 GLU A CA 1
ATOM 1611 C C . GLU A 1 206 ? -9.866 6.218 44.378 1.00 93.31 206 GLU A C 1
ATOM 1613 O O . GLU A 1 206 ? -10.672 5.319 44.130 1.00 93.31 206 GLU A O 1
ATOM 1618 N N . ARG A 1 207 ? -9.374 7.008 43.422 1.00 94.75 207 ARG A N 1
ATOM 1619 C CA . ARG A 1 207 ? -9.697 6.851 42.000 1.00 94.75 207 ARG A CA 1
ATOM 1620 C C . ARG A 1 207 ? -8.478 6.330 41.253 1.00 94.75 207 ARG A C 1
ATOM 1622 O O . ARG A 1 207 ? -7.464 7.014 41.188 1.00 94.75 207 ARG A O 1
ATOM 1629 N N . ILE A 1 208 ? -8.592 5.148 40.652 1.00 93.75 208 ILE A N 1
ATOM 1630 C CA . ILE A 1 208 ? -7.482 4.470 39.965 1.00 93.75 208 ILE A CA 1
ATOM 1631 C C . ILE A 1 208 ? -7.871 4.179 38.515 1.00 93.75 208 ILE A C 1
ATOM 1633 O O . ILE A 1 208 ? -8.960 3.664 38.252 1.00 93.75 208 ILE A O 1
ATOM 1637 N N . CYS A 1 209 ? -6.977 4.505 37.578 1.00 95.38 209 CYS A N 1
ATOM 1638 C CA . CYS A 1 209 ? -7.115 4.198 36.155 1.00 95.38 209 CYS A CA 1
ATOM 1639 C C . CYS A 1 209 ? -6.232 3.000 35.779 1.00 95.38 209 CYS A C 1
ATOM 1641 O O . CYS A 1 209 ? -5.037 2.996 36.063 1.00 95.38 209 CYS A O 1
ATOM 1643 N N . PHE A 1 210 ? -6.824 1.998 35.132 1.00 95.06 210 PHE A N 1
ATOM 1644 C CA . PHE A 1 210 ? -6.146 0.823 34.591 1.00 95.06 210 PHE A CA 1
ATOM 1645 C C . PHE A 1 210 ? -6.130 0.940 33.068 1.00 95.06 210 PHE A C 1
ATOM 1647 O O . PHE A 1 210 ? -7.143 0.692 32.409 1.00 95.06 210 PHE A O 1
ATOM 1654 N N . GLU A 1 211 ? -5.000 1.394 32.527 1.00 95.00 211 GLU A N 1
ATOM 1655 C CA . GLU A 1 211 ? -4.826 1.701 31.101 1.00 95.00 211 GLU A CA 1
ATOM 1656 C C . GLU A 1 211 ? -3.546 1.105 30.492 1.00 95.00 211 GLU A C 1
ATOM 1658 O O . GLU A 1 211 ? -3.091 1.532 29.429 1.00 95.00 211 GLU A O 1
ATOM 1663 N N . GLN A 1 212 ? -2.948 0.119 31.167 1.00 90.38 212 GLN A N 1
ATOM 1664 C CA . GLN A 1 212 ? -1.665 -0.448 30.759 1.00 90.38 212 GLN A CA 1
ATOM 1665 C C . GLN A 1 212 ? -1.805 -1.208 29.429 1.00 90.38 212 GLN A C 1
ATOM 1667 O O . GLN A 1 212 ? -2.755 -1.977 29.258 1.00 90.38 212 GLN A O 1
ATOM 1672 N N . ARG A 1 213 ? -0.880 -0.970 28.492 1.00 85.19 213 ARG A N 1
ATOM 1673 C CA . ARG A 1 213 ? -0.805 -1.625 27.173 1.00 85.19 213 ARG A CA 1
ATOM 1674 C C . ARG A 1 213 ? 0.151 -2.806 27.173 1.00 85.19 213 ARG A C 1
ATOM 1676 O O . ARG A 1 213 ? 1.101 -2.779 27.986 1.00 85.19 213 ARG A O 1
#

Secondary structure (DSSP, 8-state):
--SSTTTGGGHHHHHHHHHHHHHHHHHHHHHHH---EEEEE-S---EE-SSPPPGGG--------TTEEEE-SS-EEESSPPP-TTEEEEEHHHHH--SS--EEEEESSS--SS--S-SSEE--SS-HHHH---EEEEEPPPHHHHTTS---EEPPEEESSSS----SSS----EEE-S-SSSSEE-EEEEE--B-TTS-B-S--EEEEE---